Protein AF-A0AA88YCN3-F1 (afdb_monomer_lite)

pLDDT: mean 81.7, std 15.53, range [29.25, 96.62]

Sequence (345 aa):
ISPVYSPFLIPLTPQSEAAKILARIGDEVKDKYENKLETAMTELFYSENATITYNRFKDVAKDVVDENLPGWRQVALLLVYGQRAAWRAVESGHHGIGDLVDNTARLLAESAAGFIIQQGGWVKAIEHRDSVLTSKQQIDKLNRPGATYFNLNPFEVLDIDPETSLADIKKRYRQMSILVHPDKNQDDVDRAQKAFEAVNKAYKTLENEEGMKRCKEIIDEAKSRVDDMIKQKRKQLKKEGKPLDVPEDEPEKKKHAVYVQTCKLFADLERMRIERETREMHERKRKAEEEEVEEEKKKTEKEWQKNFEESRAGRVDSWRTFKTGNKKSKNKGMFRPPKPKLEKR

Foldseek 3Di:
DPDDPDPPDDPDDLVVLLVVVLVVLLVVVCVVLVVLLVVLLCQQCVDLDDDRDLVSLLVSVVSSQDPPDDQSSNLSSLVNSLVSNLVSCVVSVHPDSVVSVVSSVVSCCVPRVVVQVVCVHSSSVCVVPVPDDALVVLLCVCVPVVNVLQLLQLCSLLVHDLPDDLVVLVVSLVVQLVSLPLVVVVVCNPSSVSSNVSSVVSNVLCVDPVSSVVSVVLLVVLLVVLVVVLVVLLVVCVVVVHDSDDPCVPVVNVVVSSVVSSSVSSNVVVVVVVVVVVVVVVVVVVVVVVVVVVVVVVVVVVVVVVVVVVCVVVVVVVVVCVVVDDDDDDDDDDPDPPDPPDDDD

InterPro domains:
  IPR001623 DnaJ domain [PF00226] (154-210)
  IPR001623 DnaJ domain [PR00625] (155-173)
  IPR001623 DnaJ domain [PR00625] (173-188)
  IPR001623 DnaJ domain [PR00625] (191-211)
  IPR001623 DnaJ domain [PS50076] (153-223)
  IPR001623 DnaJ domain [SM00271] (152-211)
  IPR001623 DnaJ domain [cd06257] (153-208)
  IPR002475 Bcl2-like [PS50062] (22-124)
  IPR036834 Bcl-2-like superfamily [G3DSA:1.10.437.10] (6-130)
  IPR036834 Bcl-2-like superfamily [SSF56854] (14-132)
  IPR036869 Chaperone J-domain superfamily [G3DSA:1.10.287.110] (147-243)
  IPR036869 Chaperone J-domain superfamily [SSF46565] (124-211)
  IPR042858 DnaJ homolog subfamily C member 8 [PTHR15606] (123-344)
  IPR046371 Bcl-2, Bcl-2 homology region 1-3 [PF00452] (22-122)

Radius of gyration: 41.33 Å; chains: 1; bounding box: 79×64×140 Å

Secondary structure (DSSP, 8-state):
------TT-----HHHHHHHHHHHHHHHHHHHHHHHHHHHHHHHTSSTT----HHHHHHHHHHH--TTS-HHHHHHHHHHHHHHHHHHHHHHT-S-HHHHHHHHHHHHHHHHHHHHHHTT-HHHHHHHHHS---HHHHHHHHTSTTHHHHTTSHHHHHT--TT--HHHHHHHHHHHHHHH-GGG-GGGHHHHHHHHHHHHHHHHHHHSHHHHHHHHHHHHHHHHHHHHHHHHHHHHHHHTT-----GGGSHHHHHHHHHHHHHHHHHHHHHHHHHHHHHHHHHHHHHHHHHHHHHHHHHHHHHHHHHHHHTHHHHHHHHHHHHT-----------PPPPP-----

Organism: Pinctada imbricata (NCBI:txid66713)

Structure (mmCIF, N/CA/C/O backbone):
data_AF-A0AA88YCN3-F1
#
_entry.id   AF-A0AA88YCN3-F1
#
loop_
_atom_site.group_PDB
_atom_site.id
_atom_site.type_symbol
_atom_site.label_atom_id
_atom_site.label_alt_id
_atom_site.label_comp_id
_atom_site.label_asym_id
_atom_site.label_entity_id
_atom_site.label_seq_id
_atom_site.pdbx_PDB_ins_code
_atom_site.Cartn_x
_atom_site.Cartn_y
_atom_site.Cartn_z
_atom_site.occupancy
_atom_site.B_iso_or_equiv
_atom_site.auth_seq_id
_atom_site.auth_comp_id
_atom_site.auth_asym_id
_atom_site.auth_atom_id
_atom_site.pdbx_PDB_model_num
ATOM 1 N N . ILE A 1 1 ? -17.764 17.913 43.608 1.00 34.41 1 ILE A N 1
ATOM 2 C CA . ILE A 1 1 ? -18.076 18.075 42.170 1.00 34.41 1 ILE A CA 1
ATOM 3 C C . ILE A 1 1 ? -17.481 16.866 41.472 1.00 34.41 1 ILE A C 1
ATOM 5 O O . ILE A 1 1 ? -16.276 16.821 41.265 1.00 34.41 1 ILE A O 1
ATOM 9 N N . SER A 1 2 ? -18.291 15.830 41.275 1.00 29.25 2 SER A N 1
ATOM 10 C CA . SER A 1 2 ? -17.866 14.608 40.591 1.00 29.25 2 SER A CA 1
ATOM 11 C C . SER A 1 2 ? -17.647 14.927 39.110 1.00 29.25 2 SER A C 1
ATOM 13 O O . SER A 1 2 ? -18.476 15.640 38.538 1.00 29.25 2 SER A O 1
ATOM 15 N N . PRO A 1 3 ? -16.553 14.470 38.481 1.00 35.28 3 PRO A N 1
ATOM 16 C CA . PRO A 1 3 ? -16.305 14.764 37.081 1.00 35.28 3 PRO A CA 1
ATOM 17 C C . PRO A 1 3 ? -17.348 14.034 36.233 1.00 35.28 3 PRO A C 1
ATOM 19 O O . PRO A 1 3 ? -17.447 12.808 36.245 1.00 35.28 3 PRO A O 1
ATOM 22 N N . VAL A 1 4 ? -18.156 14.816 35.521 1.00 37.25 4 VAL A N 1
ATOM 23 C CA . VAL A 1 4 ? -19.083 14.328 34.501 1.00 37.25 4 VAL A CA 1
ATOM 24 C C . VAL A 1 4 ? -18.233 13.800 33.350 1.00 37.25 4 VAL A C 1
ATOM 26 O O . VAL A 1 4 ? -17.706 14.572 32.549 1.00 37.25 4 VAL A O 1
ATOM 29 N N . TYR A 1 5 ? -18.052 12.484 33.287 1.00 33.34 5 TYR A N 1
ATOM 30 C CA . TYR A 1 5 ? -17.467 11.842 32.118 1.00 33.34 5 TYR A CA 1
ATOM 31 C C . TYR A 1 5 ? -18.467 11.944 30.965 1.00 33.34 5 TYR A C 1
ATOM 33 O O . TYR A 1 5 ? -19.502 11.282 30.952 1.00 33.34 5 TYR A O 1
ATOM 41 N N . SER A 1 6 ? -18.160 12.818 30.006 1.00 32.72 6 SER A N 1
ATOM 42 C CA . SER A 1 6 ? -18.852 12.869 28.722 1.00 32.72 6 SER A CA 1
ATOM 43 C C . SER A 1 6 ? -18.570 11.569 27.953 1.00 32.72 6 SER A C 1
ATOM 45 O O . SER A 1 6 ? -17.397 11.234 27.761 1.00 32.72 6 SER A O 1
ATOM 47 N N . PRO A 1 7 ? -19.595 10.840 27.475 1.00 39.06 7 PRO A N 1
ATOM 48 C CA . PRO A 1 7 ? -19.425 9.554 26.791 1.00 39.06 7 PRO A CA 1
ATOM 49 C C . PRO A 1 7 ? -18.694 9.649 25.437 1.00 39.06 7 PRO A C 1
ATOM 51 O O . PRO A 1 7 ? -18.404 8.626 24.823 1.00 39.06 7 PRO A O 1
ATOM 54 N N . PHE A 1 8 ? -18.357 10.858 24.974 1.00 37.47 8 PHE A N 1
ATOM 55 C CA . PHE A 1 8 ? -17.762 11.105 23.658 1.00 37.47 8 PHE A CA 1
ATOM 56 C C . PHE A 1 8 ? -16.242 11.339 23.655 1.00 37.47 8 PHE A C 1
ATOM 58 O O . PHE A 1 8 ? -15.665 11.496 22.583 1.00 37.47 8 PHE A O 1
ATOM 65 N N . LEU A 1 9 ? -15.570 11.340 24.813 1.00 35.59 9 LEU A N 1
ATOM 66 C CA . LEU A 1 9 ? -14.129 11.633 24.914 1.00 35.59 9 LEU A CA 1
ATOM 67 C C . LEU A 1 9 ? -13.376 10.603 25.769 1.00 35.59 9 LEU A C 1
ATOM 69 O O . LEU A 1 9 ? -12.608 10.952 26.663 1.00 35.59 9 LEU A O 1
ATOM 73 N N . ILE A 1 10 ? -13.591 9.314 25.499 1.00 42.22 10 ILE A N 1
ATOM 74 C CA . ILE A 1 10 ? -12.722 8.266 26.046 1.00 42.22 10 ILE A CA 1
ATOM 75 C C . ILE A 1 10 ? -11.462 8.216 25.166 1.00 42.22 10 ILE A C 1
ATOM 77 O O . ILE A 1 10 ? -11.604 8.091 23.945 1.00 42.22 10 ILE A O 1
ATOM 81 N N . PRO A 1 11 ? -10.241 8.309 25.727 1.00 40.25 11 PRO A N 1
ATOM 82 C CA . PRO A 1 11 ? -9.021 8.096 24.954 1.00 40.25 11 PRO A 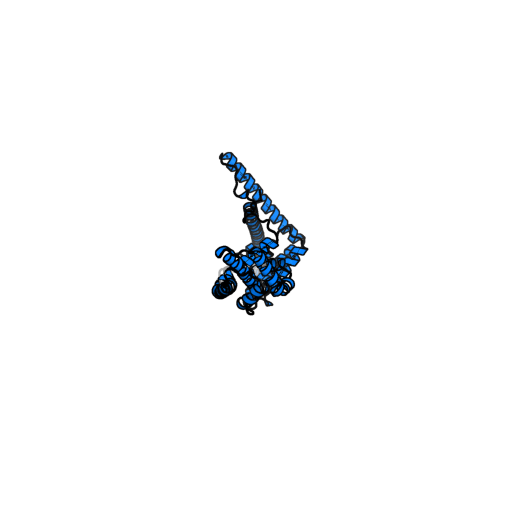CA 1
ATOM 83 C C . PRO A 1 11 ? -9.084 6.741 24.228 1.00 40.25 11 PRO A C 1
ATOM 85 O O . PRO A 1 11 ? -9.583 5.754 24.776 1.00 40.25 11 PRO A O 1
ATOM 88 N N . LEU A 1 12 ? -8.619 6.701 22.976 1.00 47.28 12 LEU A N 1
ATOM 89 C CA . LEU A 1 12 ? -8.513 5.472 22.185 1.00 47.28 12 LEU A CA 1
ATOM 90 C C . LEU A 1 12 ? -7.500 4.546 22.862 1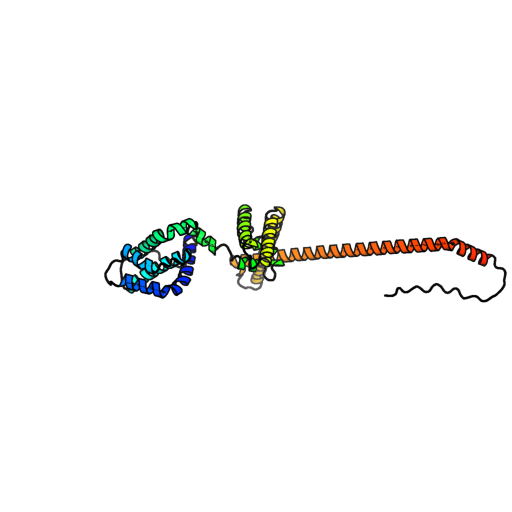.00 47.28 12 LEU A C 1
ATOM 92 O O . LEU A 1 12 ? -6.290 4.696 22.715 1.00 47.28 12 LEU A O 1
ATOM 96 N N . THR A 1 13 ? -8.016 3.627 23.665 1.00 66.06 13 THR A N 1
ATOM 97 C CA . THR A 1 13 ? -7.270 2.530 24.255 1.00 66.06 13 THR A CA 1
ATOM 98 C C . THR A 1 13 ? -7.713 1.257 23.541 1.00 66.06 13 THR A C 1
ATOM 100 O O . THR A 1 13 ? -8.861 1.179 23.094 1.00 66.06 13 THR A O 1
ATOM 103 N N . PRO A 1 14 ? -6.865 0.221 23.458 1.00 61.72 14 PRO A N 1
ATOM 104 C CA . PRO A 1 14 ? -7.272 -1.065 22.886 1.00 61.72 14 PRO A CA 1
ATOM 105 C C . PRO A 1 14 ? -8.576 -1.602 23.507 1.00 61.72 14 PRO A C 1
ATOM 107 O O . PRO A 1 14 ? -9.398 -2.232 22.852 1.00 61.72 14 PRO A O 1
ATOM 110 N N . GLN A 1 15 ? -8.820 -1.300 24.781 1.00 65.81 15 GLN A N 1
ATOM 111 C CA . GLN A 1 15 ? -10.041 -1.673 25.485 1.00 65.81 15 GLN A CA 1
ATOM 112 C C . GLN A 1 15 ? -11.279 -0.915 24.974 1.00 65.81 15 GLN A C 1
ATOM 114 O O . GLN A 1 15 ? -12.341 -1.523 24.837 1.00 65.81 15 GLN A O 1
ATOM 119 N N . SER A 1 16 ? -11.168 0.387 24.677 1.00 70.44 16 SER A N 1
ATOM 120 C CA . SER A 1 16 ? -12.299 1.178 24.170 1.00 70.44 16 SER A CA 1
ATOM 121 C C . SER A 1 16 ? -12.650 0.839 22.716 1.00 70.44 16 SER A C 1
ATOM 123 O O . SER A 1 16 ? -13.816 0.929 22.334 1.00 70.44 16 SER A O 1
ATOM 125 N N . GLU A 1 17 ? -11.689 0.365 21.922 1.00 64.69 17 GLU A N 1
ATOM 126 C CA . GLU A 1 17 ? -11.935 -0.163 20.573 1.00 64.69 17 GLU A CA 1
ATOM 127 C C . GLU A 1 17 ? -12.597 -1.543 20.590 1.00 64.69 17 GLU A C 1
ATOM 129 O O . GLU A 1 17 ? -13.633 -1.728 19.947 1.00 64.69 17 GLU A O 1
ATOM 134 N N . ALA A 1 18 ? -12.088 -2.482 21.396 1.00 72.56 18 ALA A N 1
ATOM 135 C CA . ALA A 1 18 ? -12.730 -3.785 21.579 1.00 72.56 18 ALA A CA 1
ATOM 136 C C . ALA A 1 18 ? -14.200 -3.637 22.013 1.00 72.56 18 ALA A C 1
ATOM 138 O O . ALA A 1 18 ? -15.077 -4.326 21.488 1.00 72.56 18 ALA A O 1
ATOM 139 N N . ALA A 1 19 ? -14.488 -2.687 22.911 1.00 80.00 19 ALA A N 1
ATOM 140 C CA . ALA A 1 19 ? -15.848 -2.379 23.343 1.00 80.00 19 ALA A CA 1
ATOM 141 C C . ALA A 1 19 ? -16.748 -1.896 22.189 1.00 80.00 19 ALA A C 1
ATOM 143 O O . ALA A 1 19 ? -17.873 -2.375 22.054 1.00 80.00 19 ALA A O 1
ATOM 144 N N . LYS A 1 20 ? -16.260 -1.002 21.316 1.00 78.81 20 LYS A N 1
ATOM 145 C CA . LYS A 1 20 ? -17.012 -0.531 20.134 1.00 78.81 20 LYS A CA 1
ATOM 146 C C . LYS A 1 20 ? -17.323 -1.665 19.153 1.00 78.81 20 LYS A C 1
ATOM 148 O O . LYS A 1 20 ? -18.423 -1.723 18.606 1.00 78.81 20 LYS A O 1
ATOM 153 N N . ILE A 1 21 ? -16.373 -2.575 18.935 1.00 74.06 21 ILE A N 1
ATOM 154 C CA . ILE A 1 21 ? -16.553 -3.724 18.035 1.00 74.06 21 ILE A CA 1
ATOM 155 C C . ILE A 1 21 ? -17.620 -4.669 18.585 1.00 74.06 21 ILE A C 1
ATOM 157 O O . ILE A 1 21 ? -18.524 -5.075 17.852 1.00 74.06 21 ILE A O 1
ATOM 161 N N . LEU A 1 22 ? -17.526 -5.005 19.872 1.00 83.44 22 LEU A N 1
ATOM 162 C CA . LEU A 1 22 ? -18.497 -5.868 20.538 1.00 83.44 22 LEU A CA 1
ATOM 163 C C . LEU A 1 22 ? -19.887 -5.240 20.561 1.00 83.44 22 LEU A C 1
ATOM 165 O O . LEU A 1 22 ? -20.850 -5.969 20.360 1.00 83.44 22 LEU A O 1
ATOM 169 N N . ALA A 1 23 ? -19.994 -3.918 20.723 1.00 84.00 23 ALA A N 1
ATOM 170 C CA . ALA A 1 23 ? -21.268 -3.210 20.626 1.00 84.00 23 ALA A CA 1
ATOM 171 C C . ALA A 1 23 ? -21.909 -3.394 19.242 1.00 84.00 23 ALA A C 1
ATOM 173 O O . ALA A 1 23 ? -23.054 -3.815 19.154 1.00 84.00 23 ALA A O 1
ATOM 174 N N . ARG A 1 24 ? -21.144 -3.210 18.157 1.00 81.44 24 ARG A N 1
ATOM 175 C CA . ARG A 1 24 ? -21.653 -3.398 16.788 1.00 81.44 24 ARG A CA 1
ATOM 176 C C . ARG A 1 24 ? -22.051 -4.843 16.488 1.00 81.44 24 ARG A C 1
ATOM 178 O O . ARG A 1 24 ? -23.070 -5.080 15.849 1.00 81.44 24 ARG A O 1
ATOM 185 N N . ILE A 1 25 ? -21.239 -5.818 16.911 1.00 84.31 25 ILE A N 1
ATOM 186 C CA . ILE A 1 25 ? -21.610 -7.238 16.786 1.00 84.31 25 ILE A CA 1
ATOM 187 C C . ILE A 1 25 ? -22.872 -7.497 17.610 1.00 84.31 25 ILE A C 1
ATOM 189 O O . ILE A 1 25 ? -23.762 -8.193 17.136 1.00 84.31 25 ILE A O 1
ATOM 193 N N . GLY A 1 26 ? -22.950 -6.907 18.803 1.00 85.50 26 GLY A N 1
ATOM 194 C CA . GLY A 1 26 ? -24.107 -6.918 19.686 1.00 85.50 26 GLY A CA 1
ATOM 195 C C . GLY A 1 26 ? -25.369 -6.431 18.988 1.00 85.50 26 GLY A C 1
ATOM 196 O O . GLY A 1 26 ? -26.366 -7.138 19.033 1.00 85.50 26 GLY A O 1
ATOM 197 N N . ASP A 1 27 ? -25.308 -5.309 18.271 1.00 85.81 27 ASP A N 1
ATOM 198 C CA . ASP A 1 27 ? -26.432 -4.798 17.478 1.00 85.81 27 ASP A CA 1
ATOM 199 C C . ASP A 1 27 ? -26.876 -5.816 16.410 1.00 85.81 27 ASP A C 1
ATOM 201 O O . ASP A 1 27 ? -28.064 -6.101 16.288 1.00 85.81 27 ASP A O 1
ATOM 205 N N . GLU A 1 28 ? -25.932 -6.450 15.696 1.00 83.00 28 GLU A N 1
ATOM 206 C CA . GLU A 1 28 ? -26.248 -7.478 14.688 1.00 83.00 28 GLU A CA 1
ATOM 207 C C . GLU A 1 28 ? -26.928 -8.726 15.286 1.00 83.00 28 GLU A C 1
ATOM 209 O O . GLU A 1 28 ? -27.802 -9.317 14.648 1.00 83.00 28 GLU A O 1
ATOM 214 N N . VAL A 1 29 ? -26.496 -9.196 16.467 1.00 85.81 29 VAL A N 1
ATOM 215 C CA . VAL A 1 29 ? -27.123 -10.369 17.107 1.00 85.81 29 VAL A CA 1
ATOM 216 C C . VAL A 1 29 ? -28.386 -10.016 17.878 1.00 85.81 29 VAL A C 1
ATOM 218 O O . VAL A 1 29 ? -29.287 -10.847 17.935 1.00 85.81 29 VAL A O 1
ATOM 221 N N . LYS A 1 30 ? -28.504 -8.810 18.430 1.00 87.56 30 LYS A N 1
ATOM 222 C CA . LYS A 1 30 ? -29.675 -8.394 19.205 1.00 87.56 30 LYS A CA 1
ATOM 223 C C . LYS A 1 30 ? -30.966 -8.614 18.419 1.00 87.56 30 LYS A C 1
ATOM 225 O O . LYS A 1 30 ? -31.843 -9.318 18.907 1.00 87.56 30 LYS A O 1
ATOM 230 N N . ASP A 1 31 ? -31.026 -8.140 17.176 1.00 84.44 31 ASP A N 1
ATOM 231 C CA . ASP A 1 31 ? -32.225 -8.258 16.335 1.00 84.44 31 ASP A CA 1
ATOM 232 C C . ASP A 1 31 ? -32.619 -9.719 16.067 1.00 84.44 31 ASP A C 1
ATOM 234 O O . ASP A 1 31 ? -33.796 -10.076 16.070 1.00 84.44 31 ASP A O 1
ATOM 238 N N . LYS A 1 32 ? -31.630 -10.599 15.869 1.00 86.56 32 LYS A N 1
ATOM 239 C CA . LYS A 1 32 ? -31.871 -12.022 15.588 1.00 86.56 32 LYS A CA 1
ATOM 240 C C . LYS A 1 32 ? -32.320 -12.800 16.831 1.00 86.56 32 LYS A C 1
ATOM 242 O O . LYS A 1 32 ? -33.069 -13.768 16.704 1.00 86.56 32 LYS A O 1
ATOM 247 N N . TYR A 1 33 ? -31.847 -12.409 18.013 1.00 90.25 33 TYR A N 1
ATOM 248 C CA . TYR A 1 33 ? -32.081 -13.117 19.276 1.00 90.25 33 TYR A CA 1
ATOM 249 C C . TYR A 1 33 ? -33.097 -12.408 20.188 1.00 90.25 33 TYR A C 1
ATOM 251 O O . TYR A 1 33 ? -33.304 -12.844 21.319 1.00 90.25 33 TYR A O 1
ATOM 259 N N . GLU A 1 34 ? -33.779 -11.371 19.694 1.00 91.00 34 GLU A N 1
ATOM 260 C CA . GLU A 1 34 ? -34.681 -10.506 20.465 1.00 91.00 34 GLU A CA 1
ATOM 261 C C . GLU A 1 34 ? -35.753 -11.289 21.237 1.00 91.00 34 GLU A C 1
ATOM 263 O O . GLU A 1 34 ? -35.922 -11.085 22.436 1.00 91.00 34 GLU A O 1
ATOM 268 N N . ASN A 1 35 ? -36.410 -12.263 20.598 1.00 91.69 35 ASN A N 1
ATOM 269 C CA . ASN A 1 35 ? -37.439 -13.079 21.255 1.00 91.69 35 ASN A CA 1
ATOM 270 C C . ASN A 1 35 ? -36.882 -13.893 22.436 1.00 91.69 35 ASN A C 1
ATOM 272 O O . ASN A 1 35 ? -37.534 -14.012 23.475 1.00 91.69 35 ASN A O 1
ATOM 276 N N . LYS A 1 36 ? -35.670 -14.448 22.292 1.00 91.69 36 LYS A N 1
ATOM 277 C CA . LYS A 1 36 ? -35.008 -15.192 23.374 1.00 91.69 36 LYS A CA 1
ATOM 278 C C . LYS A 1 36 ? -34.595 -14.251 24.502 1.00 91.69 36 LYS A C 1
ATOM 280 O O . LYS A 1 36 ? -34.801 -14.573 25.666 1.00 91.69 36 LYS A O 1
ATOM 285 N N . LEU A 1 37 ? -34.059 -13.080 24.152 1.00 93.00 37 LEU A N 1
ATOM 286 C CA . LEU A 1 37 ? -33.668 -12.053 25.114 1.00 93.00 37 LEU A CA 1
ATOM 287 C C . LEU A 1 37 ? -34.874 -11.561 25.926 1.00 93.00 37 LEU A C 1
ATOM 289 O O . LEU A 1 37 ? -34.783 -11.499 27.146 1.00 93.00 37 LEU A O 1
ATOM 293 N N . GLU A 1 38 ? -36.011 -11.271 25.291 1.00 92.44 38 GLU A N 1
ATOM 294 C CA . GLU A 1 38 ? -37.230 -10.833 25.991 1.00 92.44 38 GLU A CA 1
ATOM 295 C C . GLU A 1 38 ? -37.842 -11.930 26.871 1.00 92.44 38 GLU A C 1
ATOM 297 O O . GLU A 1 38 ? -38.271 -11.655 27.996 1.00 92.44 38 GLU A O 1
ATOM 302 N N . THR A 1 39 ? -37.824 -13.184 26.411 1.00 92.88 39 THR A N 1
ATOM 303 C CA . THR A 1 39 ? -38.268 -14.329 27.226 1.00 92.88 39 THR A CA 1
ATOM 304 C C . THR A 1 39 ? -37.414 -14.441 28.489 1.00 92.88 39 THR A C 1
ATOM 306 O O . THR A 1 39 ? -37.944 -14.489 29.598 1.00 92.88 39 THR A O 1
ATOM 309 N N . ALA A 1 40 ? -36.092 -14.360 28.327 1.00 93.19 40 ALA A N 1
ATOM 310 C CA . ALA A 1 40 ? -35.142 -14.386 29.429 1.00 93.19 40 ALA A CA 1
ATOM 311 C C . ALA A 1 40 ? -35.335 -13.208 30.401 1.00 93.19 40 ALA A C 1
ATOM 313 O O . ALA A 1 40 ? -35.284 -13.394 31.614 1.00 93.19 40 ALA A O 1
ATOM 314 N N . MET A 1 41 ? -35.612 -11.994 29.904 1.00 92.88 41 MET A N 1
ATOM 315 C CA . MET A 1 41 ? -35.921 -10.853 30.777 1.00 92.88 41 MET A CA 1
ATOM 316 C C . MET A 1 41 ? -37.203 -11.083 31.577 1.00 92.88 41 MET A C 1
ATOM 318 O O . MET A 1 41 ? -37.253 -10.775 32.765 1.00 92.88 41 MET A O 1
ATOM 322 N N . THR A 1 42 ? -38.235 -11.638 30.945 1.00 90.75 42 THR A N 1
ATOM 323 C CA . THR A 1 42 ? -39.515 -11.917 31.609 1.00 90.75 42 THR A CA 1
ATOM 324 C C . THR A 1 42 ? -39.338 -12.915 32.755 1.00 90.75 42 THR A C 1
ATOM 326 O O . THR A 1 42 ? -39.877 -12.715 33.840 1.00 90.75 42 THR A O 1
ATOM 329 N N . GLU A 1 43 ? -38.528 -13.953 32.554 1.00 90.19 43 GLU A N 1
ATOM 330 C CA . GLU A 1 43 ? -38.222 -14.948 33.586 1.00 90.19 43 GLU A CA 1
ATOM 331 C C . GLU A 1 43 ? -37.336 -14.390 34.712 1.00 90.19 43 GLU A C 1
ATOM 333 O O . GLU A 1 43 ? -37.581 -14.616 35.906 1.00 90.19 43 GLU A O 1
ATOM 338 N N . LEU A 1 44 ? -36.310 -13.617 34.346 1.00 89.19 44 LEU A N 1
ATOM 339 C CA . LEU A 1 44 ? -35.368 -13.038 35.299 1.00 89.19 44 LEU A CA 1
ATOM 340 C C . LEU A 1 44 ? -36.053 -12.038 36.244 1.00 89.19 44 LEU A C 1
ATOM 342 O O . LEU A 1 44 ? -35.731 -12.005 37.432 1.00 89.19 44 LEU A O 1
ATOM 346 N N . PHE A 1 45 ? -37.032 -11.286 35.735 1.00 87.12 45 PHE A N 1
ATOM 347 C CA . PHE A 1 45 ? -37.754 -10.238 36.460 1.00 87.12 45 PHE A CA 1
ATOM 348 C C . PHE A 1 45 ? -39.183 -10.627 36.878 1.00 87.12 45 PHE A C 1
ATOM 350 O O . PHE A 1 45 ? -39.926 -9.779 37.358 1.00 87.12 45 PHE A O 1
ATOM 357 N N . TYR A 1 46 ? -39.565 -11.908 36.786 1.00 82.25 46 TYR A N 1
ATOM 358 C CA . TYR A 1 46 ? -40.905 -12.390 37.172 1.00 82.25 46 TYR A CA 1
ATOM 359 C C . TYR A 1 46 ? -41.312 -12.044 38.624 1.00 82.25 46 TYR A C 1
ATOM 361 O O . TYR A 1 46 ? -42.491 -12.015 38.963 1.00 82.25 46 TYR A O 1
ATOM 369 N N . SER A 1 47 ? -40.340 -11.788 39.505 1.00 74.94 47 SER A N 1
ATOM 370 C CA . SER A 1 47 ? -40.553 -11.484 40.923 1.00 74.94 47 SER A CA 1
ATOM 371 C C . SER A 1 47 ? -40.122 -10.048 41.247 1.00 74.94 47 SER A C 1
ATOM 373 O O . SER A 1 47 ? -38.922 -9.793 41.362 1.00 74.94 47 SER A O 1
ATOM 375 N N . GLU A 1 48 ? -41.081 -9.150 41.481 1.00 61.72 48 GLU A N 1
ATOM 376 C CA . GLU A 1 48 ? -40.874 -7.693 41.633 1.00 61.72 48 GLU A CA 1
ATOM 377 C C . GLU A 1 48 ? -39.960 -7.262 42.802 1.00 61.72 48 GLU A C 1
ATOM 379 O O . GLU A 1 48 ? -39.505 -6.127 42.829 1.00 61.72 48 GLU A O 1
ATOM 384 N N . ASN A 1 49 ? -39.621 -8.149 43.750 1.00 61.22 49 ASN A N 1
ATOM 385 C CA . ASN A 1 49 ? -38.843 -7.797 44.953 1.00 61.22 49 ASN A CA 1
ATOM 386 C C . ASN A 1 49 ? -37.633 -8.707 45.247 1.00 61.22 49 ASN A C 1
ATOM 388 O O . ASN A 1 49 ? -37.034 -8.601 46.318 1.00 61.22 49 ASN A O 1
ATOM 392 N N . ALA A 1 50 ? -37.263 -9.621 44.345 1.00 68.62 50 ALA A N 1
ATOM 393 C CA . ALA A 1 50 ? -36.141 -10.531 44.591 1.00 68.62 50 ALA A CA 1
ATOM 394 C C . ALA A 1 50 ? -34.820 -9.958 44.062 1.00 68.62 50 ALA A C 1
ATOM 396 O O . ALA A 1 50 ? -34.745 -9.491 42.927 1.00 68.62 50 ALA A O 1
ATOM 397 N N . THR A 1 51 ? -33.753 -10.059 44.856 1.00 75.31 51 THR A N 1
ATOM 398 C CA . THR A 1 51 ? -32.395 -9.789 44.377 1.00 75.31 51 THR A CA 1
ATOM 399 C C . THR A 1 51 ? -31.994 -10.830 43.331 1.00 75.31 51 THR A C 1
ATOM 401 O O . THR A 1 51 ? -32.202 -12.037 43.501 1.00 75.31 51 THR A O 1
ATOM 404 N N . ILE A 1 52 ? -31.423 -10.372 42.217 1.00 85.00 52 ILE A N 1
ATOM 405 C CA . ILE A 1 52 ? -30.982 -11.256 41.136 1.00 85.00 52 ILE A CA 1
ATOM 406 C C . ILE A 1 52 ? -29.631 -11.856 41.525 1.00 85.00 52 ILE A C 1
ATOM 408 O O . ILE A 1 52 ? -28.585 -11.218 41.423 1.00 85.00 52 ILE A O 1
ATOM 412 N N . THR A 1 53 ? -29.652 -13.103 41.992 1.00 89.56 53 THR A N 1
ATOM 413 C CA . THR A 1 53 ? -28.429 -13.846 42.314 1.00 89.56 53 THR A CA 1
ATOM 414 C C . THR A 1 53 ? -27.710 -14.311 41.046 1.00 89.56 53 THR A C 1
ATOM 416 O O . THR A 1 53 ? -28.341 -14.553 40.014 1.00 89.56 53 THR A O 1
ATOM 419 N N . TYR A 1 54 ? -26.389 -14.512 41.135 1.00 91.12 54 TYR A N 1
ATOM 420 C CA . TYR A 1 54 ? -25.588 -15.014 40.012 1.00 91.12 54 TYR A CA 1
ATOM 421 C C . TYR A 1 54 ? -26.110 -16.344 39.453 1.00 91.12 54 TYR A C 1
ATOM 423 O O . TYR A 1 54 ? -26.178 -16.512 38.241 1.00 91.12 54 TYR A O 1
ATOM 431 N N . ASN A 1 55 ? -26.517 -17.279 40.321 1.00 91.06 55 ASN A N 1
ATOM 432 C CA . ASN A 1 55 ? -27.013 -18.588 39.888 1.00 91.06 55 ASN A CA 1
ATOM 433 C C . ASN A 1 55 ? -28.280 -18.447 39.038 1.00 91.06 55 ASN A C 1
ATOM 435 O O . ASN A 1 55 ? -28.333 -18.999 37.946 1.00 91.06 55 ASN A O 1
ATOM 439 N N . ARG A 1 56 ? -29.244 -17.625 39.481 1.00 90.12 56 ARG A N 1
ATOM 440 C CA . ARG A 1 56 ? -30.459 -17.347 38.703 1.00 90.12 56 ARG A CA 1
ATOM 441 C C . ARG A 1 56 ? -30.128 -16.652 37.382 1.00 90.12 56 ARG A C 1
ATOM 443 O O . ARG A 1 56 ? -30.625 -17.057 36.339 1.00 90.12 56 ARG A O 1
ATOM 450 N N . PHE A 1 57 ? -29.256 -15.644 37.415 1.00 92.12 57 PHE A N 1
ATOM 451 C CA . PHE A 1 57 ? -28.811 -14.931 36.216 1.00 92.12 57 PHE A CA 1
ATOM 452 C C . PHE A 1 57 ? -28.151 -15.864 35.190 1.00 92.12 57 PHE A C 1
ATOM 454 O O . PHE A 1 57 ? -28.421 -15.754 33.995 1.00 92.12 57 PHE A O 1
ATOM 461 N N . LYS A 1 58 ? -27.304 -16.788 35.660 1.00 93.06 58 LYS A N 1
ATOM 462 C CA . LYS A 1 58 ? -26.605 -17.787 34.846 1.00 93.06 58 LYS A CA 1
ATOM 463 C C . LYS A 1 58 ? -27.546 -18.855 34.300 1.00 93.06 58 LYS A C 1
ATOM 465 O O . LYS A 1 58 ? -27.364 -19.264 33.159 1.00 93.06 58 LYS A O 1
ATOM 470 N N . ASP A 1 59 ? -28.500 -19.327 35.096 1.00 91.50 59 ASP A N 1
ATOM 471 C CA . ASP A 1 59 ? -29.438 -20.362 34.664 1.00 91.50 59 ASP A CA 1
ATOM 472 C C . ASP A 1 59 ? -30.320 -19.854 33.521 1.00 91.50 59 ASP A C 1
ATOM 474 O O . ASP A 1 59 ? -30.345 -20.493 32.474 1.00 91.50 59 ASP A O 1
ATOM 478 N N . VAL A 1 60 ? -30.885 -18.650 33.652 1.00 93.12 60 VAL A N 1
ATOM 479 C CA . VAL A 1 60 ? -31.660 -17.992 32.583 1.00 93.12 60 VAL A CA 1
ATOM 480 C C . VAL A 1 60 ? -30.797 -17.698 31.346 1.00 93.12 60 VAL A C 1
ATOM 482 O O . VAL A 1 60 ? -31.253 -17.791 30.207 1.00 93.12 60 VAL A O 1
ATOM 485 N N . ALA A 1 61 ? -29.509 -17.386 31.532 1.00 92.50 61 ALA A N 1
ATOM 486 C CA . ALA A 1 61 ? -28.609 -17.142 30.408 1.00 92.50 61 ALA A CA 1
ATOM 487 C C . ALA A 1 61 ? -28.412 -18.375 29.507 1.00 92.50 61 ALA A C 1
ATOM 489 O O . ALA A 1 61 ? -28.102 -18.203 28.327 1.00 92.50 61 ALA A O 1
ATOM 490 N N . LYS A 1 62 ? -28.594 -19.604 30.017 1.00 90.62 62 LYS A N 1
ATOM 491 C CA . LYS A 1 62 ? -28.442 -20.836 29.217 1.00 90.62 62 LYS A CA 1
ATOM 492 C C . LYS A 1 62 ? -29.442 -20.907 28.067 1.00 90.62 62 LYS A C 1
ATOM 494 O O . LYS A 1 62 ? -29.083 -21.404 27.007 1.00 90.62 62 LYS A O 1
ATOM 499 N N . ASP A 1 63 ? -30.635 -20.347 28.242 1.00 87.44 63 ASP A N 1
ATOM 500 C CA . ASP A 1 63 ? -31.676 -20.346 27.209 1.00 87.44 63 A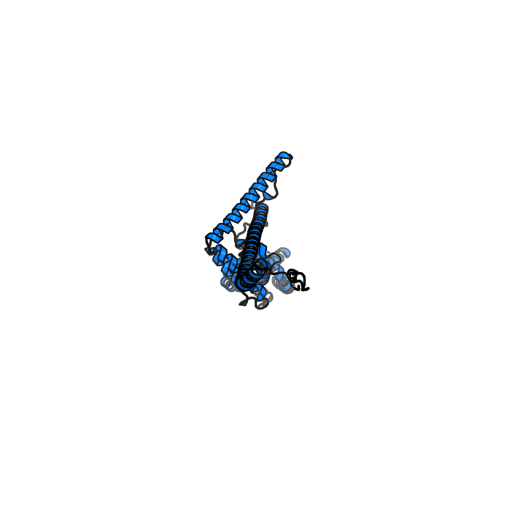SP A CA 1
ATOM 501 C C . ASP A 1 63 ? -31.421 -19.295 26.115 1.00 87.44 63 ASP A C 1
ATOM 503 O O . ASP A 1 63 ? -31.914 -19.398 24.984 1.00 87.44 63 ASP A O 1
ATOM 507 N N . VAL A 1 64 ? -30.595 -18.293 26.430 1.00 88.00 64 VAL A N 1
ATOM 508 C CA . VAL A 1 64 ? -30.115 -17.283 25.479 1.00 88.00 64 VAL A CA 1
ATOM 509 C C . VAL A 1 64 ? -28.893 -17.787 24.709 1.00 88.00 64 VAL A C 1
ATOM 511 O O . VAL A 1 64 ? -28.727 -17.441 23.538 1.00 88.00 64 VAL A O 1
ATOM 514 N N . VAL A 1 65 ? -28.047 -18.607 25.338 1.00 85.19 65 VAL A N 1
ATOM 515 C CA . VAL A 1 65 ? -26.848 -19.183 24.717 1.00 85.19 65 VAL A CA 1
ATOM 516 C C . VAL A 1 65 ? -27.222 -20.042 23.507 1.00 85.19 65 VAL A C 1
ATOM 518 O O . VAL A 1 65 ? -28.156 -20.837 23.544 1.00 85.19 65 VAL A O 1
ATOM 521 N N . ASP A 1 66 ? -26.482 -19.880 22.410 1.00 81.75 66 ASP A N 1
ATOM 522 C CA . ASP A 1 66 ? -26.667 -20.667 21.195 1.00 81.75 66 ASP A CA 1
ATOM 523 C C . ASP A 1 66 ? -25.348 -21.355 20.841 1.00 81.75 66 ASP A C 1
ATOM 525 O O . ASP A 1 66 ? -24.382 -20.715 20.428 1.00 81.75 66 ASP A O 1
ATOM 529 N N . GLU A 1 67 ? -25.307 -22.677 21.006 1.00 76.25 67 GLU A N 1
ATOM 530 C CA . GLU A 1 67 ? -24.116 -23.491 20.728 1.00 76.25 67 GLU A CA 1
ATOM 531 C C . GLU A 1 67 ? -23.685 -23.434 19.253 1.00 76.25 67 GLU A C 1
ATOM 533 O O . GLU A 1 67 ? -22.520 -23.675 18.938 1.00 76.25 67 GLU A O 1
ATOM 538 N N . ASN A 1 68 ? -24.594 -23.063 18.343 1.00 75.50 68 ASN A N 1
ATOM 539 C CA . ASN A 1 68 ? -24.302 -22.914 16.917 1.00 75.50 68 ASN A CA 1
ATOM 540 C C . ASN A 1 68 ? -23.832 -21.498 16.547 1.00 75.50 68 ASN A C 1
ATOM 542 O O . ASN A 1 68 ? -23.530 -21.228 15.379 1.00 75.50 68 ASN A O 1
ATOM 546 N N . LEU A 1 69 ? -23.785 -20.570 17.507 1.00 76.81 69 LEU A N 1
ATOM 547 C CA . LEU A 1 69 ? -23.383 -19.194 17.263 1.00 76.81 69 LEU A CA 1
ATOM 548 C C . LEU A 1 69 ? -21.849 -19.056 17.359 1.00 76.81 69 LEU A C 1
ATOM 550 O O . LEU A 1 69 ? -21.235 -19.459 18.346 1.00 76.81 69 LEU A O 1
ATOM 554 N N . PRO A 1 70 ? -21.183 -18.469 16.346 1.00 72.69 70 PRO A N 1
ATOM 555 C CA . PRO A 1 70 ? -19.724 -18.423 16.298 1.00 72.69 70 PRO A CA 1
ATOM 556 C C . PRO A 1 70 ? -19.135 -17.530 17.402 1.00 72.69 70 PRO A C 1
ATOM 558 O O . PRO A 1 70 ? -19.665 -16.460 17.701 1.00 72.69 70 PRO A O 1
ATOM 561 N N . GLY A 1 71 ? -17.986 -17.936 17.950 1.00 82.44 71 GLY A N 1
ATOM 562 C CA . GLY A 1 71 ? -17.412 -17.466 19.223 1.00 82.44 71 GLY A CA 1
ATOM 563 C C . GLY A 1 71 ? -17.578 -15.981 19.588 1.00 82.44 71 GLY A C 1
ATOM 564 O O . GLY A 1 71 ? -18.154 -15.683 20.629 1.00 82.44 71 GLY A O 1
ATOM 565 N N . TRP A 1 72 ? -17.155 -15.019 18.754 1.00 85.50 72 TRP A N 1
ATOM 566 C CA . TRP A 1 72 ? -17.299 -13.585 19.089 1.00 85.50 72 TRP A CA 1
ATOM 567 C C . TRP A 1 72 ? -18.750 -13.083 19.084 1.00 85.50 72 TRP A C 1
ATOM 569 O O . TRP A 1 72 ? -19.082 -12.168 19.835 1.00 85.50 72 TRP A O 1
ATOM 579 N N . ARG A 1 73 ? -19.628 -13.689 18.275 1.00 87.44 73 ARG A N 1
ATOM 580 C CA . ARG A 1 73 ? -21.068 -13.393 18.294 1.00 87.44 73 ARG A CA 1
ATOM 581 C C . ARG A 1 73 ? -21.714 -13.917 19.574 1.00 87.44 73 ARG A C 1
ATOM 583 O O . ARG A 1 73 ? -22.562 -13.232 20.130 1.00 87.44 73 ARG A O 1
ATOM 590 N N . GLN A 1 74 ? -21.261 -15.067 20.072 1.00 89.00 74 GLN A N 1
ATOM 591 C CA . GLN A 1 74 ? -21.694 -15.615 21.357 1.00 89.00 74 GLN A CA 1
ATOM 592 C C . GLN A 1 74 ? -21.248 -14.732 22.533 1.00 89.00 74 GLN A C 1
ATOM 594 O O . GLN A 1 74 ? -22.049 -14.429 23.413 1.00 89.00 74 GLN A O 1
ATOM 599 N N . VAL A 1 75 ? -20.008 -14.230 22.508 1.00 91.12 75 VAL A N 1
ATOM 600 C CA . VAL A 1 75 ? -19.513 -13.242 23.488 1.00 91.12 75 VAL A CA 1
ATOM 601 C C . VAL A 1 75 ? -20.358 -11.965 23.471 1.00 91.12 75 VAL A C 1
ATOM 603 O O . VAL A 1 75 ? -20.767 -11.481 24.524 1.00 91.12 75 VAL A O 1
ATOM 606 N N . ALA A 1 76 ? -20.652 -11.432 22.282 1.00 91.12 76 ALA A N 1
ATOM 607 C CA . ALA A 1 76 ? -21.483 -10.241 22.137 1.00 91.12 76 ALA A CA 1
ATOM 608 C C . ALA A 1 76 ? -22.929 -10.477 22.605 1.00 91.12 76 ALA A C 1
ATOM 610 O O . ALA A 1 76 ? -23.490 -9.621 23.279 1.00 91.12 76 ALA A O 1
ATOM 611 N N . LEU A 1 77 ? -23.515 -11.644 22.322 1.00 92.06 77 LEU A N 1
ATOM 612 C CA . LEU A 1 77 ? -24.864 -11.993 22.773 1.00 92.06 77 LEU A CA 1
ATOM 613 C C . LEU A 1 77 ? -24.968 -12.027 24.306 1.00 92.06 77 LEU A C 1
ATOM 615 O O . LEU A 1 77 ? -25.931 -11.510 24.866 1.00 92.06 77 LEU A O 1
ATOM 619 N N . LEU A 1 78 ? -23.954 -12.564 24.992 1.00 93.00 78 LEU A N 1
ATOM 620 C CA . LEU A 1 78 ? -23.886 -12.555 26.458 1.00 93.00 78 LEU A CA 1
ATOM 621 C C . LEU A 1 78 ? -23.754 -11.135 27.034 1.00 93.00 78 LEU A C 1
ATOM 623 O O . LEU A 1 78 ? -24.368 -10.824 28.055 1.00 93.00 78 LEU A O 1
ATOM 627 N N . LEU A 1 79 ? -22.996 -10.259 26.367 1.00 93.44 79 LEU A N 1
ATOM 628 C CA . LEU A 1 79 ? -22.911 -8.839 26.729 1.00 93.44 79 LEU A CA 1
ATOM 629 C C . LEU A 1 79 ? -24.252 -8.121 26.527 1.00 93.44 79 LEU A C 1
ATOM 631 O O . LEU A 1 79 ? -24.672 -7.365 27.401 1.00 93.44 79 LEU A O 1
ATOM 635 N N . VAL A 1 80 ? -24.948 -8.392 25.419 1.00 93.94 80 VAL A N 1
ATOM 636 C CA . VAL A 1 80 ? -26.286 -7.847 25.134 1.00 93.94 80 VAL A CA 1
ATOM 637 C C . VAL A 1 80 ? -27.308 -8.331 26.164 1.00 93.94 80 VAL A C 1
ATOM 639 O O . VAL A 1 80 ? -28.121 -7.533 26.627 1.00 93.94 80 VAL A O 1
ATOM 642 N N . TYR A 1 81 ? -27.248 -9.601 26.576 1.00 94.94 81 TYR A N 1
ATOM 643 C CA . TYR A 1 81 ? -28.079 -10.139 27.656 1.00 94.94 81 TYR A CA 1
ATOM 644 C C . TYR A 1 81 ? -27.874 -9.370 28.970 1.00 94.94 81 TYR A C 1
ATOM 646 O O . TYR A 1 81 ? -28.844 -8.891 29.558 1.00 94.94 81 TYR A O 1
ATOM 654 N N . GLY A 1 82 ? -26.619 -9.166 29.384 1.00 93.25 82 GLY A N 1
ATOM 655 C CA . GLY A 1 82 ? -26.291 -8.378 30.575 1.00 93.25 82 GLY A CA 1
ATOM 656 C C . GLY A 1 82 ? -26.738 -6.917 30.480 1.00 93.25 82 GLY A C 1
ATOM 657 O O . GLY A 1 82 ? -27.328 -6.381 31.419 1.00 93.25 82 GLY A O 1
ATOM 658 N N . GLN A 1 83 ? -26.533 -6.282 29.322 1.00 92.38 83 GLN A N 1
ATOM 659 C CA . GLN A 1 83 ? -26.988 -4.914 29.062 1.00 92.38 83 GLN A CA 1
ATOM 660 C C . GLN A 1 83 ? -28.514 -4.796 29.150 1.00 92.38 83 GLN A C 1
ATOM 662 O O . GLN A 1 83 ? -29.025 -3.859 29.764 1.00 92.38 83 GLN A O 1
ATOM 667 N N . ARG A 1 84 ? -29.248 -5.745 28.557 1.00 91.69 84 ARG A N 1
ATOM 668 C CA . ARG A 1 84 ? -30.714 -5.760 28.587 1.00 91.69 84 ARG A CA 1
ATOM 669 C C . ARG A 1 84 ? -31.233 -5.977 30.006 1.00 91.69 84 ARG A C 1
ATOM 671 O O . ARG A 1 84 ? -32.157 -5.275 30.406 1.00 91.69 84 ARG A O 1
ATOM 678 N N . ALA A 1 85 ? -30.607 -6.867 30.777 1.00 91.25 85 ALA A N 1
ATOM 679 C CA . ALA A 1 85 ? -30.946 -7.070 32.181 1.00 91.25 85 ALA A CA 1
ATOM 680 C C . ALA A 1 85 ? -30.724 -5.794 33.006 1.00 91.25 85 ALA A C 1
ATOM 682 O O . ALA A 1 85 ? -31.594 -5.400 33.779 1.00 91.25 85 ALA A O 1
ATOM 683 N N . ALA A 1 86 ? -29.602 -5.099 32.797 1.00 90.81 86 ALA A N 1
ATOM 684 C CA . ALA A 1 86 ? -29.323 -3.830 33.463 1.00 90.81 86 ALA A CA 1
ATOM 685 C C . ALA A 1 86 ? -30.354 -2.744 33.105 1.00 90.81 86 ALA A C 1
ATOM 687 O O . ALA A 1 86 ? -30.834 -2.042 33.992 1.00 90.81 86 ALA A O 1
ATOM 688 N N . TRP A 1 87 ? -30.737 -2.627 31.829 1.00 89.56 87 TRP A N 1
ATOM 689 C CA . TRP A 1 87 ? -31.792 -1.704 31.395 1.00 89.56 87 TRP A CA 1
ATOM 690 C C . TRP A 1 87 ? -33.154 -2.053 31.996 1.00 89.56 87 TRP A C 1
ATOM 692 O O . TRP A 1 87 ? -33.821 -1.169 32.527 1.00 89.56 87 TRP A O 1
ATOM 702 N N . ARG A 1 88 ? -33.546 -3.331 31.993 1.00 89.12 88 ARG A N 1
ATOM 703 C CA . ARG A 1 88 ? -34.820 -3.753 32.587 1.00 89.12 88 ARG A CA 1
ATOM 704 C C . ARG A 1 88 ? -34.877 -3.508 34.085 1.00 89.12 88 ARG A C 1
ATOM 706 O O . ARG A 1 88 ? -35.922 -3.085 34.569 1.00 89.12 88 ARG A O 1
ATOM 713 N N . ALA A 1 89 ? -33.769 -3.692 34.801 1.00 87.62 89 ALA A N 1
ATOM 714 C CA . ALA A 1 89 ? -33.684 -3.350 36.218 1.00 87.62 89 ALA A CA 1
ATOM 715 C C . ALA A 1 89 ? -33.924 -1.851 36.466 1.00 87.62 89 ALA A C 1
ATOM 717 O O . ALA A 1 89 ? -34.627 -1.493 37.406 1.00 87.62 89 ALA A O 1
ATOM 718 N N . VAL A 1 90 ? -33.399 -0.978 35.597 1.00 87.12 90 VAL A N 1
ATOM 719 C CA . VAL A 1 90 ? -33.645 0.473 35.666 1.00 87.12 90 VAL A CA 1
ATOM 720 C C . VAL A 1 90 ? -35.115 0.804 35.399 1.00 87.12 90 VAL A C 1
ATOM 722 O O . VAL A 1 90 ? -35.699 1.585 36.145 1.00 87.12 90 VAL A O 1
ATOM 725 N N . GLU A 1 91 ? -35.721 0.210 34.367 1.00 86.12 91 GLU A N 1
ATOM 726 C CA . GLU A 1 91 ? -37.123 0.465 33.988 1.00 86.12 91 GLU A CA 1
ATOM 727 C C . GLU A 1 91 ? -38.119 0.046 35.077 1.00 86.12 91 GLU A C 1
ATOM 729 O O . GLU A 1 91 ? -39.122 0.718 35.299 1.00 86.12 91 GLU A O 1
ATOM 734 N N . SER A 1 92 ? -37.830 -1.056 35.765 1.00 83.44 92 SER A N 1
ATOM 735 C CA . SER A 1 92 ? -38.692 -1.641 36.801 1.00 83.44 92 SER A CA 1
ATOM 736 C C . SER A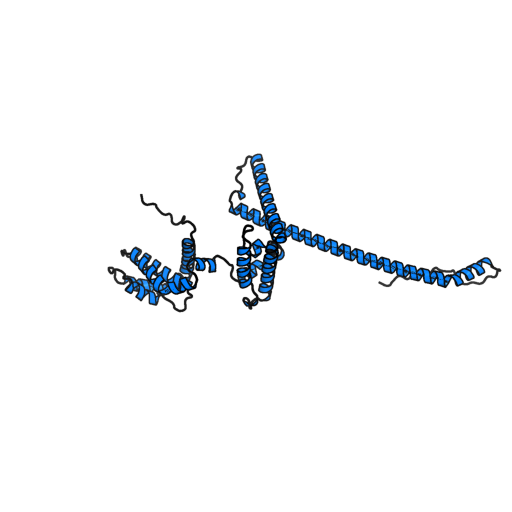 1 92 ? -38.406 -1.127 38.217 1.00 83.44 92 SER A C 1
ATOM 738 O O . SER A 1 92 ? -39.117 -1.483 39.152 1.00 83.44 92 SER A O 1
ATOM 740 N N . GLY A 1 93 ? -37.389 -0.277 38.396 1.00 80.81 93 GLY A N 1
ATOM 741 C CA . GLY A 1 93 ? -37.014 0.270 39.704 1.00 80.81 93 GLY A CA 1
ATOM 742 C C . GLY A 1 93 ? -36.239 -0.695 40.609 1.00 80.81 93 GLY A C 1
ATOM 743 O O . GLY A 1 93 ? -36.081 -0.417 41.797 1.00 80.81 93 GLY A O 1
ATOM 744 N N . HIS A 1 94 ? -35.717 -1.803 40.074 1.00 79.81 94 HIS A N 1
ATOM 745 C CA . HIS A 1 94 ? -34.864 -2.716 40.829 1.00 79.81 94 HIS A CA 1
ATOM 746 C C . HIS A 1 94 ? -33.511 -2.080 41.181 1.00 79.81 94 HIS A C 1
ATOM 748 O O . HIS A 1 94 ? -32.842 -1.439 40.367 1.00 79.81 94 HIS A O 1
ATOM 754 N N . HIS A 1 95 ? -33.066 -2.312 42.414 1.00 74.19 95 HIS A N 1
ATOM 755 C CA . HIS A 1 95 ? -31.730 -1.944 42.880 1.00 74.19 95 HIS A CA 1
ATOM 756 C C . HIS A 1 95 ? -30.734 -3.093 42.637 1.00 74.19 95 HIS A C 1
ATOM 758 O O . HIS A 1 95 ? -31.133 -4.253 42.575 1.00 74.19 95 HIS A O 1
ATOM 764 N N . GLY A 1 96 ? -29.439 -2.780 42.502 1.00 75.19 96 GLY A N 1
ATOM 765 C CA . GLY A 1 96 ? -28.393 -3.792 42.257 1.00 75.19 96 GLY A CA 1
ATOM 766 C C . GLY A 1 96 ? -27.893 -3.880 40.809 1.00 75.19 96 GLY A C 1
ATOM 767 O O . GLY A 1 96 ? -27.424 -4.924 40.372 1.00 75.19 96 GLY A O 1
ATOM 768 N N . ILE A 1 97 ? -27.949 -2.783 40.043 1.00 79.06 97 ILE A N 1
ATOM 769 C CA . ILE A 1 97 ? -27.386 -2.729 38.676 1.00 79.06 97 ILE A CA 1
ATOM 770 C C . ILE A 1 97 ? -25.891 -3.098 38.670 1.00 79.06 97 ILE A C 1
ATOM 772 O O . ILE A 1 97 ? -25.432 -3.762 37.744 1.00 79.06 97 ILE A O 1
ATOM 776 N N . GLY A 1 98 ? -25.142 -2.708 39.711 1.00 79.75 98 GLY A N 1
ATOM 777 C CA . GLY A 1 98 ? -23.738 -3.103 39.881 1.00 79.75 98 GLY A CA 1
ATOM 778 C C . GLY A 1 98 ? -23.563 -4.623 39.927 1.00 79.75 98 GLY A C 1
ATOM 779 O O . GLY A 1 98 ? -22.734 -5.160 39.198 1.00 79.75 98 GLY A O 1
ATOM 780 N N . ASP A 1 99 ? -24.432 -5.318 40.666 1.00 85.81 99 ASP A N 1
ATOM 781 C CA . ASP A 1 99 ? -24.410 -6.780 40.766 1.00 85.81 99 ASP A CA 1
ATOM 782 C C . ASP A 1 99 ? -24.692 -7.444 39.409 1.00 85.81 99 ASP A C 1
ATOM 784 O O . ASP A 1 99 ? -24.122 -8.485 39.098 1.00 85.81 99 ASP A O 1
ATOM 788 N N . LEU A 1 100 ? -25.528 -6.840 38.552 1.00 87.62 100 LEU A N 1
ATOM 789 C CA . LEU A 1 100 ? -25.786 -7.342 37.195 1.00 87.62 100 LEU A CA 1
ATOM 790 C C . LEU A 1 100 ? -24.574 -7.195 36.269 1.00 87.62 100 LEU A C 1
ATOM 792 O O . LEU A 1 100 ? -24.307 -8.090 35.461 1.00 87.62 100 LEU A O 1
ATOM 796 N N . VAL A 1 101 ? -23.823 -6.098 36.389 1.00 87.25 101 VAL A N 1
ATOM 797 C CA . VAL A 1 101 ? -22.568 -5.913 35.645 1.00 87.25 101 VAL A CA 1
ATOM 798 C C . VAL A 1 101 ? -21.543 -6.960 36.082 1.00 87.25 101 VAL A C 1
ATOM 800 O O . VAL A 1 101 ? -20.956 -7.631 35.229 1.00 87.25 101 VAL A O 1
ATOM 803 N N . ASP A 1 102 ? -21.401 -7.176 37.389 1.00 89.25 102 ASP A N 1
ATOM 804 C CA . ASP A 1 102 ? -20.492 -8.180 37.947 1.00 89.25 102 ASP A CA 1
ATOM 805 C C . ASP A 1 102 ? -20.913 -9.609 37.573 1.00 89.25 102 ASP A C 1
ATOM 807 O O . ASP A 1 102 ? -20.079 -10.428 37.176 1.00 89.25 102 ASP A O 1
ATOM 811 N N . ASN A 1 103 ? -22.216 -9.904 37.598 1.00 92.69 103 ASN A N 1
ATOM 812 C CA . ASN A 1 103 ? -22.771 -11.177 37.142 1.00 92.69 103 ASN A CA 1
ATOM 813 C C . ASN A 1 103 ? -22.489 -11.415 35.651 1.00 92.69 103 ASN A C 1
ATOM 815 O O . ASN A 1 103 ? -22.131 -12.528 35.264 1.00 92.69 103 ASN A O 1
ATOM 819 N N . THR A 1 104 ? -22.594 -10.377 34.816 1.00 92.31 104 THR A N 1
ATOM 820 C CA . THR A 1 104 ? -22.281 -10.455 33.380 1.00 92.31 104 THR A CA 1
ATOM 821 C C . THR A 1 104 ? -20.794 -10.722 33.155 1.00 92.31 104 THR A C 1
ATOM 823 O O . THR A 1 104 ? -20.431 -11.603 32.374 1.00 92.31 104 THR A O 1
ATOM 826 N N . ALA A 1 105 ? -19.920 -10.013 33.876 1.00 91.00 105 ALA A N 1
ATOM 827 C CA . ALA A 1 105 ? -18.477 -10.220 33.809 1.00 91.00 105 ALA A CA 1
ATOM 828 C C . ALA A 1 105 ? -18.089 -11.642 34.249 1.00 91.00 105 ALA A C 1
ATOM 830 O O . ALA A 1 105 ? -17.288 -12.304 33.584 1.00 91.00 105 ALA A O 1
ATOM 831 N N . ARG A 1 106 ? -18.701 -12.144 35.327 1.00 94.12 106 ARG A N 1
ATOM 832 C CA . ARG A 1 106 ? -18.484 -13.506 35.826 1.00 94.12 106 ARG A CA 1
ATOM 833 C C . ARG A 1 106 ? -18.978 -14.570 34.845 1.00 94.12 106 ARG A C 1
ATOM 835 O O . ARG A 1 106 ? -18.258 -15.531 34.582 1.00 94.12 106 ARG A O 1
ATOM 842 N N . LEU A 1 107 ? -20.152 -14.369 34.247 1.00 92.50 107 LEU A N 1
ATOM 843 C CA . LEU A 1 107 ? -20.702 -15.267 33.233 1.00 92.50 107 LEU A CA 1
ATOM 844 C C . LEU A 1 107 ? -19.788 -15.356 32.005 1.00 92.50 107 LEU A C 1
ATOM 846 O O . LEU A 1 107 ? -19.519 -16.452 31.513 1.00 92.50 107 LEU A O 1
ATOM 850 N N . LEU A 1 108 ? -19.270 -14.221 31.529 1.00 90.25 108 LEU A N 1
ATOM 851 C CA . LEU A 1 108 ? -18.300 -14.172 30.431 1.00 90.25 108 LEU A CA 1
ATOM 852 C C . LEU A 1 108 ? -16.987 -14.868 30.788 1.00 90.25 108 LEU A C 1
ATOM 854 O O . LEU A 1 108 ? -16.427 -15.586 29.958 1.00 90.25 108 LEU A O 1
ATOM 858 N N . ALA A 1 109 ? -16.504 -14.689 32.019 1.00 89.19 109 ALA A N 1
ATOM 859 C CA . ALA A 1 109 ? -15.303 -15.364 32.487 1.00 89.19 109 ALA A CA 1
ATOM 860 C C . ALA A 1 109 ? -15.475 -16.894 32.494 1.00 89.19 109 ALA A C 1
ATOM 862 O O . ALA A 1 109 ? -14.575 -17.613 32.070 1.00 89.19 109 ALA A O 1
ATOM 863 N N . GLU A 1 110 ? -16.636 -17.402 32.913 1.00 89.81 110 GLU A N 1
ATOM 864 C CA . GLU A 1 110 ? -16.901 -18.846 32.966 1.00 89.81 110 GLU A CA 1
ATOM 865 C C . GLU A 1 110 ? -17.179 -19.464 31.585 1.00 89.81 110 GLU A C 1
ATOM 867 O O . GLU A 1 110 ? -16.755 -20.586 31.321 1.00 89.81 110 GLU A O 1
ATOM 872 N N . SER A 1 111 ? -17.881 -18.750 30.702 1.00 86.38 111 SER A N 1
ATOM 873 C CA . SER A 1 111 ? -18.352 -19.296 29.417 1.00 86.38 111 SER A CA 1
ATOM 874 C C . SER A 1 111 ? -17.432 -19.004 28.231 1.00 86.38 111 SER A C 1
ATOM 876 O O . SER A 1 111 ? -17.388 -19.787 27.285 1.00 86.38 111 SER A O 1
ATOM 878 N N . ALA A 1 112 ? -16.694 -17.891 28.260 1.00 87.25 112 ALA A N 1
ATOM 879 C CA . ALA A 1 112 ? -15.981 -17.388 27.091 1.00 87.25 112 ALA A CA 1
ATOM 880 C C . ALA A 1 112 ? -14.496 -17.085 27.320 1.00 87.25 112 ALA A C 1
ATOM 882 O O . ALA A 1 112 ? -13.780 -16.883 26.338 1.00 87.25 112 ALA A O 1
ATOM 883 N N . ALA A 1 113 ? -13.987 -17.083 28.560 1.00 84.75 113 ALA A N 1
ATOM 884 C CA . ALA A 1 113 ? -12.578 -16.750 28.808 1.00 84.75 113 ALA A CA 1
ATOM 885 C C . ALA A 1 113 ? -11.613 -17.678 28.061 1.00 84.75 113 ALA A C 1
ATOM 887 O O . ALA A 1 113 ? -10.652 -17.196 27.467 1.00 84.75 113 ALA A O 1
ATOM 888 N N . GLY A 1 114 ? -11.890 -18.988 28.032 1.00 81.88 114 GLY A N 1
ATOM 889 C CA . GLY A 1 114 ? -11.071 -19.955 27.294 1.00 81.88 114 GLY A CA 1
ATOM 890 C C . GLY A 1 114 ? -10.985 -19.622 25.802 1.00 81.88 114 GLY A C 1
ATOM 891 O O . GLY A 1 114 ? -9.889 -19.555 25.247 1.00 81.88 114 GLY A O 1
ATOM 892 N N . PHE A 1 115 ? -12.126 -19.313 25.179 1.00 83.69 115 PHE A N 1
ATOM 893 C CA . PHE A 1 115 ? -12.189 -18.861 23.789 1.00 83.69 115 PHE A CA 1
ATOM 894 C C . PHE A 1 115 ? -11.416 -17.550 23.586 1.00 83.69 115 PHE A C 1
ATOM 896 O O . PHE A 1 115 ? -10.566 -17.470 22.702 1.00 83.69 115 PHE A O 1
ATOM 903 N N . ILE A 1 116 ? -11.655 -16.538 24.425 1.00 81.19 116 ILE A N 1
ATOM 904 C CA . ILE A 1 116 ? -11.005 -15.223 24.320 1.00 81.19 116 ILE A CA 1
ATOM 905 C C . ILE A 1 116 ? -9.481 -15.365 24.430 1.00 81.19 116 ILE A C 1
ATOM 907 O O . ILE A 1 116 ? -8.750 -14.783 23.631 1.00 81.19 116 ILE A O 1
ATOM 911 N N . ILE A 1 117 ? -8.990 -16.171 25.374 1.00 80.50 117 ILE A N 1
ATOM 912 C CA . ILE A 1 117 ? -7.557 -16.434 25.560 1.00 80.50 117 ILE A CA 1
ATOM 913 C C . ILE A 1 117 ? -6.984 -17.190 24.356 1.00 80.50 117 ILE A C 1
ATOM 915 O O . ILE A 1 117 ? -5.931 -16.803 23.849 1.00 80.50 117 ILE A O 1
ATOM 919 N N . GLN A 1 118 ? -7.682 -18.211 23.847 1.00 76.69 118 GLN A N 1
ATOM 920 C CA . GLN A 1 118 ? -7.260 -18.963 22.659 1.00 76.69 118 GLN A CA 1
ATOM 921 C C . GLN A 1 118 ? -7.150 -18.069 21.416 1.00 76.69 118 GLN A C 1
ATOM 923 O O . GLN A 1 118 ? -6.232 -18.234 20.614 1.00 76.69 118 GLN A O 1
ATOM 928 N N . GLN A 1 119 ? -8.041 -17.085 21.275 1.00 74.06 119 GLN A N 1
ATOM 929 C CA . GLN A 1 119 ? -7.979 -16.086 20.204 1.00 74.06 119 GLN A CA 1
ATOM 930 C C . GLN A 1 119 ? -6.916 -14.996 20.444 1.00 74.06 119 GLN A C 1
ATOM 932 O O . GLN A 1 119 ? -6.727 -14.121 19.603 1.00 74.06 119 GLN A O 1
ATOM 937 N N . GLY A 1 120 ? -6.167 -15.063 21.551 1.00 72.88 120 GLY A N 1
ATOM 938 C CA . GLY A 1 120 ? -5.085 -14.141 21.899 1.00 72.88 120 GLY A CA 1
ATOM 939 C C . GLY A 1 120 ? -5.532 -12.873 22.624 1.00 72.88 120 GLY A C 1
ATOM 940 O O . GLY A 1 120 ? -4.831 -11.864 22.582 1.00 72.88 120 GLY A O 1
ATOM 941 N N . GLY A 1 121 ? -6.675 -12.931 23.305 1.00 78.31 121 GLY A N 1
ATOM 942 C CA . GLY A 1 121 ? -7.212 -11.864 24.140 1.00 78.31 121 GLY A CA 1
ATOM 943 C C . GLY A 1 121 ? -8.034 -10.829 23.372 1.00 78.31 121 GLY A C 1
ATOM 944 O O . GLY A 1 121 ? -8.140 -10.851 22.146 1.00 78.31 121 GLY A O 1
ATOM 945 N N . TRP A 1 122 ? -8.599 -9.876 24.117 1.00 76.44 122 TRP A N 1
ATOM 946 C CA . TRP A 1 122 ? -9.443 -8.805 23.575 1.00 76.44 122 TRP A CA 1
ATOM 947 C C . TRP A 1 122 ? -8.736 -7.955 22.509 1.00 76.44 122 TRP A C 1
ATOM 949 O O . TRP A 1 122 ? -9.381 -7.502 21.575 1.00 76.44 122 TRP A O 1
ATOM 959 N N . VAL A 1 123 ? -7.410 -7.798 22.602 1.00 60.50 123 VAL A N 1
ATOM 960 C CA . VAL A 1 123 ? -6.607 -7.003 21.656 1.00 60.50 123 VAL A CA 1
ATOM 961 C C . VAL A 1 123 ? -6.479 -7.684 20.286 1.00 60.50 123 VAL A C 1
ATOM 963 O O . VAL A 1 123 ? -6.512 -7.010 19.266 1.00 60.50 123 VAL A O 1
ATOM 966 N N . LYS A 1 124 ? -6.410 -9.021 20.214 1.00 59.31 124 LYS A N 1
ATOM 967 C CA . LYS A 1 124 ? -6.376 -9.727 18.918 1.00 59.31 124 LYS A CA 1
ATOM 968 C C . LYS A 1 124 ? -7.740 -9.820 18.233 1.00 59.31 124 LYS A C 1
ATOM 970 O O . LYS A 1 124 ? -7.798 -9.970 17.014 1.00 59.31 124 LYS A O 1
ATOM 975 N N . ALA A 1 125 ? -8.829 -9.691 18.993 1.00 54.34 125 ALA A N 1
ATOM 976 C CA . ALA A 1 125 ? -10.177 -9.533 18.442 1.00 54.34 125 ALA A CA 1
ATOM 977 C C . ALA A 1 125 ? -10.285 -8.270 17.571 1.00 54.34 125 ALA A C 1
ATOM 979 O O . ALA A 1 125 ? -10.967 -8.284 16.547 1.00 54.34 125 ALA A O 1
ATOM 980 N N . ILE A 1 126 ? -9.556 -7.217 17.968 1.00 49.91 126 ILE A N 1
ATOM 981 C CA . ILE A 1 126 ? -9.385 -5.963 17.227 1.00 49.91 126 ILE A CA 1
ATOM 982 C C . ILE A 1 126 ? -8.582 -6.247 15.955 1.00 49.91 126 ILE A C 1
ATOM 984 O O . ILE A 1 126 ? -9.064 -5.974 14.867 1.00 49.91 126 ILE A O 1
ATOM 988 N N . GLU A 1 127 ? -7.432 -6.930 16.036 1.00 47.19 127 GLU A N 1
ATOM 989 C CA . GLU A 1 127 ? -6.604 -7.247 14.853 1.00 47.19 127 GLU A CA 1
ATOM 990 C C . GLU A 1 127 ? -7.335 -8.071 13.770 1.00 47.19 127 GLU A C 1
ATOM 992 O O . GLU A 1 127 ? -7.028 -7.922 12.582 1.00 47.19 127 GLU A O 1
ATOM 997 N N . HIS A 1 128 ? -8.306 -8.915 14.152 1.00 46.03 128 HIS A N 1
ATOM 998 C CA . HIS A 1 128 ? -9.087 -9.745 13.223 1.00 46.03 128 HIS A CA 1
ATOM 999 C C . HIS A 1 128 ? -10.098 -8.955 12.371 1.00 46.03 128 HIS A C 1
ATOM 1001 O O . HIS A 1 128 ? -10.529 -9.463 11.335 1.00 46.03 128 HIS A O 1
ATOM 1007 N N . ARG A 1 129 ? -10.473 -7.729 12.772 1.00 45.50 129 ARG A N 1
ATOM 1008 C CA . ARG A 1 129 ? -11.344 -6.835 11.979 1.00 45.50 129 ARG A CA 1
ATOM 1009 C C . ARG A 1 129 ? -10.691 -5.499 11.607 1.00 45.50 129 ARG A C 1
ATOM 1011 O O . ARG A 1 129 ? -11.014 -4.975 10.547 1.00 45.50 129 ARG A O 1
ATOM 1018 N N . ASP A 1 130 ? -9.732 -5.016 12.390 1.00 40.34 130 ASP A N 1
ATOM 1019 C CA . ASP A 1 130 ? -9.133 -3.685 12.228 1.00 40.34 130 ASP A CA 1
ATOM 1020 C C . ASP A 1 130 ? -7.802 -3.686 11.462 1.00 40.34 130 ASP A C 1
ATOM 1022 O O . ASP A 1 130 ? -7.203 -2.630 11.290 1.00 40.34 130 ASP A O 1
ATOM 1026 N N . SER A 1 131 ? -7.338 -4.825 10.924 1.00 48.75 131 SER A N 1
ATOM 1027 C CA . SER A 1 131 ? -6.133 -4.826 10.070 1.00 48.75 131 SER A CA 1
ATOM 1028 C C . SER A 1 131 ? -6.334 -5.183 8.597 1.00 48.75 131 SER A C 1
ATOM 1030 O O . SER A 1 131 ? -5.385 -5.035 7.813 1.00 48.75 131 SER A O 1
ATOM 1032 N N . VAL A 1 132 ? -7.508 -5.652 8.156 1.00 49.81 132 VAL A N 1
ATOM 1033 C CA . VAL A 1 132 ? -7.596 -6.164 6.785 1.00 49.81 132 VAL A CA 1
ATOM 1034 C C . VAL A 1 132 ? -9.009 -6.175 6.207 1.00 49.81 132 VAL A C 1
ATOM 1036 O O . VAL A 1 132 ? -9.912 -6.807 6.747 1.00 49.81 132 VAL A O 1
ATOM 1039 N N . LEU A 1 133 ? -9.162 -5.565 5.031 1.00 59.59 133 LEU A N 1
ATOM 1040 C CA . LEU A 1 133 ? -10.110 -6.028 4.019 1.00 59.59 133 LEU A CA 1
ATOM 1041 C C . LEU A 1 133 ? -10.170 -7.573 4.007 1.00 59.59 133 LEU A C 1
ATOM 1043 O O . LEU A 1 133 ? -9.142 -8.243 4.083 1.00 59.59 133 LEU A O 1
ATOM 1047 N N . THR A 1 134 ? -11.359 -8.161 3.871 1.00 79.12 134 THR A N 1
ATOM 1048 C CA . THR A 1 134 ? -11.479 -9.612 3.612 1.00 79.12 134 THR A CA 1
ATOM 1049 C C . THR A 1 134 ? -10.626 -10.010 2.402 1.00 79.12 134 THR A C 1
ATOM 1051 O O . THR A 1 134 ? -10.371 -9.170 1.540 1.00 79.12 134 THR A O 1
ATOM 1054 N N . SER A 1 135 ? -10.229 -11.281 2.275 1.00 81.69 135 SER A N 1
ATOM 1055 C CA . SER A 1 135 ? -9.443 -11.748 1.119 1.00 81.69 135 SER A CA 1
ATOM 1056 C C . SER A 1 135 ? -10.019 -11.267 -0.219 1.00 81.69 135 SER A C 1
ATOM 1058 O O . SER A 1 135 ? -9.291 -10.723 -1.044 1.00 81.69 135 SER A O 1
ATOM 1060 N N . LYS A 1 136 ? -11.349 -11.339 -0.378 1.00 84.00 136 LYS A N 1
ATOM 1061 C CA . LYS A 1 136 ? -12.063 -10.826 -1.558 1.00 84.00 136 LYS A CA 1
ATOM 1062 C C . LYS A 1 136 ? -11.911 -9.317 -1.724 1.00 84.00 136 LYS A C 1
ATOM 1064 O O . LYS A 1 136 ? -11.525 -8.861 -2.791 1.00 84.00 136 LYS A O 1
ATOM 1069 N N . GLN A 1 137 ? -12.136 -8.544 -0.665 1.00 84.75 137 GLN A N 1
ATOM 1070 C CA . GLN A 1 137 ? -11.977 -7.093 -0.734 1.00 84.75 137 GLN A CA 1
ATOM 1071 C C . GLN A 1 137 ? -10.526 -6.689 -1.038 1.00 84.75 137 GLN A C 1
ATOM 1073 O O . GLN A 1 137 ? -10.317 -5.731 -1.775 1.00 84.75 137 GLN A O 1
ATOM 1078 N N . GLN A 1 138 ? -9.521 -7.401 -0.511 1.00 85.94 138 GLN A N 1
ATOM 1079 C CA . GLN A 1 138 ? -8.110 -7.100 -0.774 1.00 85.94 138 GLN A CA 1
ATOM 1080 C C . GLN A 1 138 ? -7.745 -7.386 -2.227 1.00 85.94 138 GLN A C 1
ATOM 1082 O O . GLN A 1 138 ? -7.069 -6.581 -2.869 1.00 85.94 138 GLN A O 1
ATOM 1087 N N . ILE A 1 139 ? -8.246 -8.499 -2.763 1.00 89.19 139 ILE A N 1
ATOM 1088 C CA . ILE A 1 139 ? -8.136 -8.830 -4.182 1.00 89.19 139 ILE A CA 1
ATOM 1089 C C . ILE A 1 139 ? -8.823 -7.749 -5.029 1.00 89.19 139 ILE A C 1
ATOM 1091 O O . ILE A 1 139 ? -8.223 -7.262 -5.985 1.00 89.19 139 ILE A O 1
ATOM 1095 N N . ASP A 1 140 ? -10.028 -7.310 -4.659 1.00 87.38 140 ASP A N 1
ATOM 1096 C CA . ASP A 1 140 ? -10.758 -6.258 -5.376 1.00 87.38 140 ASP A CA 1
ATOM 1097 C C . ASP A 1 140 ? -10.034 -4.902 -5.305 1.00 87.38 140 ASP A C 1
ATOM 1099 O O . ASP A 1 140 ? -9.935 -4.206 -6.315 1.00 87.38 140 ASP A O 1
ATOM 1103 N N . LYS A 1 141 ? -9.458 -4.532 -4.152 1.00 86.25 141 LYS A N 1
ATOM 1104 C CA . LYS A 1 141 ? -8.642 -3.315 -3.994 1.00 86.25 141 LYS A CA 1
ATOM 1105 C C . LYS A 1 141 ? -7.439 -3.346 -4.933 1.00 86.25 141 LYS A C 1
ATOM 1107 O O . LYS A 1 141 ? -7.175 -2.354 -5.611 1.00 86.25 141 LYS A O 1
ATOM 1112 N N . LEU A 1 142 ? -6.714 -4.463 -4.968 1.00 90.31 142 LEU A N 1
ATOM 1113 C CA . LEU A 1 142 ? -5.489 -4.608 -5.759 1.00 90.31 142 LEU A CA 1
ATOM 1114 C C . LEU A 1 142 ? -5.759 -4.779 -7.255 1.00 90.31 142 LEU A C 1
ATOM 1116 O O . LEU A 1 142 ? -4.888 -4.447 -8.055 1.00 90.31 142 LEU A O 1
ATOM 1120 N N . ASN A 1 143 ? -6.954 -5.236 -7.632 1.00 90.69 143 ASN A N 1
ATOM 1121 C CA . ASN A 1 143 ? -7.383 -5.406 -9.021 1.00 90.69 143 ASN A CA 1
ATOM 1122 C C . ASN A 1 143 ? -8.384 -4.338 -9.489 1.00 90.69 143 ASN A C 1
ATOM 1124 O O . ASN A 1 143 ? -8.992 -4.488 -10.552 1.00 90.69 143 ASN A O 1
ATOM 1128 N N . ARG A 1 144 ? -8.567 -3.257 -8.722 1.00 84.38 144 ARG A N 1
ATOM 1129 C CA . ARG A 1 144 ? -9.491 -2.175 -9.075 1.00 84.38 144 ARG A CA 1
ATOM 1130 C C . ARG A 1 144 ? -9.138 -1.550 -10.431 1.00 84.38 144 ARG A C 1
ATOM 1132 O O . ARG A 1 144 ? -7.967 -1.543 -10.820 1.00 84.38 144 ARG A O 1
ATOM 1139 N N . PRO A 1 145 ? -10.102 -0.946 -11.143 1.00 80.38 145 PRO A N 1
ATOM 1140 C CA . PRO A 1 145 ? -9.789 -0.137 -12.315 1.00 80.38 145 PRO A CA 1
ATOM 1141 C C . PRO A 1 145 ? -8.714 0.911 -11.985 1.00 80.38 145 PRO A C 1
ATOM 1143 O O . PRO A 1 145 ? -8.810 1.629 -10.992 1.00 80.38 145 PRO A O 1
ATOM 1146 N N . GLY A 1 146 ? -7.651 0.959 -12.791 1.00 73.88 146 GLY A N 1
ATOM 1147 C CA . GLY A 1 146 ? -6.484 1.810 -12.529 1.00 73.88 146 GLY A CA 1
ATOM 1148 C C . GLY A 1 146 ? -5.435 1.214 -11.578 1.00 73.88 146 GLY A C 1
ATOM 1149 O O . GLY A 1 146 ? -4.468 1.901 -11.253 1.00 73.88 146 GLY A O 1
ATOM 1150 N N . ALA A 1 147 ? -5.570 -0.049 -11.156 1.00 81.19 147 ALA A N 1
ATOM 1151 C CA . ALA A 1 147 ? -4.588 -0.766 -10.333 1.00 81.19 147 ALA A CA 1
ATOM 1152 C C . ALA A 1 147 ? -3.154 -0.687 -10.877 1.00 81.19 147 ALA A C 1
ATOM 1154 O O . ALA A 1 147 ? -2.209 -0.606 -10.102 1.00 81.19 147 ALA A O 1
ATOM 1155 N N . THR A 1 148 ? -2.979 -0.629 -12.198 1.00 79.81 148 THR A N 1
ATOM 1156 C CA . THR A 1 148 ? -1.669 -0.445 -12.843 1.00 79.81 148 THR A CA 1
ATOM 1157 C C . THR A 1 148 ? -0.937 0.813 -12.387 1.00 79.81 148 THR A C 1
ATOM 1159 O O . THR A 1 148 ? 0.286 0.801 -12.338 1.00 79.81 148 THR A O 1
ATOM 1162 N N . TYR A 1 149 ? -1.669 1.877 -12.045 1.00 77.44 149 TYR A N 1
ATOM 1163 C CA . TYR A 1 149 ? -1.114 3.139 -11.556 1.00 77.44 149 TYR A CA 1
ATOM 1164 C C . TYR A 1 149 ? -1.107 3.204 -10.030 1.00 77.44 149 TYR A C 1
ATOM 1166 O O . TYR A 1 149 ? -0.136 3.661 -9.435 1.00 77.44 149 TYR A O 1
ATOM 1174 N N . PHE A 1 150 ? -2.164 2.712 -9.378 1.00 76.94 150 PHE A N 1
ATOM 1175 C CA . PHE A 1 150 ? -2.249 2.728 -7.916 1.00 76.94 150 PHE A CA 1
ATOM 1176 C C . PHE A 1 150 ? -1.242 1.786 -7.249 1.00 76.94 150 PHE A C 1
ATOM 1178 O O . PHE A 1 150 ? -0.662 2.140 -6.226 1.00 76.94 150 PHE A O 1
ATOM 1185 N N . ASN A 1 151 ? -0.973 0.629 -7.857 1.00 88.69 151 ASN A N 1
ATOM 1186 C CA . ASN A 1 151 ? -0.030 -0.353 -7.323 1.00 88.69 151 ASN A CA 1
ATOM 1187 C C . ASN A 1 151 ? 1.438 0.011 -7.618 1.00 88.69 151 ASN A C 1
ATOM 1189 O O . ASN A 1 151 ? 2.334 -0.767 -7.294 1.00 88.69 151 ASN A O 1
ATOM 1193 N N . LEU A 1 152 ? 1.707 1.172 -8.237 1.00 89.81 152 LEU A N 1
ATOM 1194 C CA . LEU A 1 152 ? 3.071 1.685 -8.408 1.00 89.81 152 LEU A CA 1
ATOM 1195 C C . LEU A 1 152 ? 3.689 2.117 -7.080 1.00 89.81 152 LEU A C 1
ATOM 1197 O O . LEU A 1 152 ? 4.908 2.069 -6.956 1.00 89.81 152 LEU A O 1
ATOM 1201 N N . ASN A 1 153 ? 2.867 2.521 -6.107 1.00 91.00 153 ASN A N 1
ATOM 1202 C CA . ASN A 1 153 ? 3.317 2.856 -4.764 1.00 91.00 153 ASN A CA 1
ATOM 1203 C C . ASN A 1 153 ? 3.354 1.587 -3.884 1.00 91.00 153 ASN A C 1
ATOM 1205 O O . ASN A 1 153 ? 2.291 1.086 -3.504 1.00 91.00 153 ASN A O 1
ATOM 1209 N N . PRO A 1 154 ? 4.540 1.079 -3.494 1.00 93.44 154 PRO A N 1
ATOM 1210 C CA . PRO A 1 154 ? 4.638 -0.154 -2.714 1.00 93.44 154 PRO A CA 1
ATOM 1211 C C . PRO A 1 154 ? 4.045 -0.050 -1.302 1.00 93.44 154 PRO A C 1
ATOM 1213 O O . PRO A 1 154 ? 3.558 -1.046 -0.766 1.00 93.44 154 PRO A O 1
ATOM 1216 N N . PHE A 1 155 ? 4.060 1.145 -0.704 1.00 90.88 155 PHE A N 1
ATOM 1217 C CA . PHE A 1 155 ? 3.515 1.374 0.637 1.00 90.88 155 PHE A CA 1
ATOM 1218 C C . PHE A 1 155 ? 1.984 1.272 0.652 1.00 90.88 155 PHE A C 1
ATOM 1220 O O . PHE A 1 155 ? 1.408 0.708 1.578 1.00 90.88 155 PHE A O 1
ATOM 1227 N N . GLU A 1 156 ? 1.331 1.722 -0.423 1.00 88.25 156 GLU A N 1
ATOM 1228 C CA . GLU A 1 156 ? -0.127 1.637 -0.598 1.00 88.25 156 GLU A CA 1
ATOM 1229 C C . GLU A 1 156 ? -0.602 0.195 -0.838 1.00 88.25 156 GLU A C 1
ATOM 1231 O O . GLU A 1 156 ? -1.671 -0.218 -0.378 1.00 88.25 156 GLU A O 1
ATOM 1236 N N . VAL A 1 157 ? 0.204 -0.591 -1.560 1.00 91.31 157 VAL A N 1
ATOM 1237 C CA . VAL A 1 157 ? -0.072 -2.012 -1.821 1.00 91.31 157 VAL A CA 1
ATOM 1238 C C . VAL A 1 157 ? -0.034 -2.823 -0.527 1.00 91.31 157 VAL A C 1
ATOM 1240 O O . VAL A 1 157 ? -0.869 -3.706 -0.331 1.00 91.31 157 VAL A O 1
ATOM 1243 N N . LEU A 1 158 ? 0.924 -2.527 0.355 1.00 89.62 158 LEU A N 1
ATOM 1244 C CA . LEU A 1 158 ? 1.077 -3.215 1.636 1.00 89.62 158 LEU A CA 1
ATOM 1245 C C . LEU A 1 158 ? 0.249 -2.592 2.770 1.00 89.62 158 LEU A C 1
ATOM 1247 O O . LEU A 1 158 ? 0.162 -3.204 3.831 1.00 89.62 158 LEU A O 1
ATOM 1251 N N . ASP A 1 159 ? -0.395 -1.442 2.555 1.00 85.94 159 ASP A N 1
ATOM 1252 C CA . ASP A 1 159 ? -1.100 -0.672 3.591 1.00 85.94 159 ASP A CA 1
ATOM 1253 C C . ASP A 1 159 ? -0.193 -0.353 4.791 1.00 85.94 159 ASP A C 1
ATOM 1255 O O . ASP A 1 159 ? -0.464 -0.751 5.925 1.00 85.94 159 ASP A O 1
ATOM 1259 N N . ILE A 1 160 ? 0.925 0.322 4.523 1.00 88.12 160 ILE A N 1
ATOM 1260 C CA . ILE A 1 160 ? 1.933 0.702 5.524 1.00 88.12 160 ILE A CA 1
ATOM 1261 C C . ILE A 1 160 ? 2.327 2.170 5.389 1.00 88.12 160 ILE A C 1
ATOM 1263 O O . ILE A 1 160 ? 2.250 2.756 4.309 1.00 88.12 160 ILE A O 1
ATOM 1267 N N . ASP A 1 161 ? 2.810 2.749 6.485 1.00 86.12 161 ASP A N 1
ATOM 1268 C CA . ASP A 1 161 ? 3.392 4.089 6.471 1.00 86.12 161 ASP A CA 1
ATOM 1269 C C . ASP A 1 161 ? 4.823 4.051 5.883 1.00 86.12 161 ASP A C 1
ATOM 1271 O O . ASP A 1 161 ? 5.557 3.087 6.136 1.00 86.12 161 ASP A O 1
ATOM 1275 N N . PRO A 1 162 ? 5.263 5.073 5.131 1.00 85.44 162 PRO A N 1
ATOM 1276 C CA . PRO A 1 162 ? 6.636 5.176 4.623 1.00 85.44 162 PRO A CA 1
ATOM 1277 C C . PRO A 1 162 ? 7.742 5.125 5.693 1.00 85.44 162 PRO A C 1
ATOM 1279 O O . PRO A 1 162 ? 8.878 4.747 5.388 1.00 85.44 162 PRO A O 1
ATOM 1282 N N . GLU A 1 163 ? 7.420 5.468 6.942 1.00 85.81 163 GLU A N 1
ATOM 1283 C CA . GLU A 1 163 ? 8.338 5.418 8.087 1.00 85.81 163 GLU A CA 1
ATOM 1284 C C . GLU A 1 163 ? 8.351 4.056 8.807 1.00 85.81 163 GLU A C 1
ATOM 1286 O O . GLU A 1 163 ? 9.059 3.873 9.799 1.00 85.81 163 GLU A O 1
ATOM 1291 N N . THR A 1 164 ? 7.598 3.073 8.305 1.00 87.44 164 THR A N 1
ATOM 1292 C CA . THR A 1 164 ? 7.525 1.720 8.877 1.00 87.44 164 THR A CA 1
ATOM 1293 C C . THR A 1 164 ? 8.874 0.994 8.785 1.00 87.44 164 THR A C 1
ATOM 1295 O O . THR A 1 164 ? 9.574 1.057 7.771 1.00 87.44 164 THR A O 1
ATOM 1298 N N . SER A 1 165 ? 9.237 0.259 9.842 1.00 88.94 165 SER A N 1
ATOM 1299 C CA . SER A 1 165 ? 10.486 -0.508 9.895 1.00 88.94 165 SER A CA 1
ATOM 1300 C C . SER A 1 165 ? 10.484 -1.684 8.906 1.00 88.94 165 SER A C 1
ATOM 1302 O O . SER A 1 165 ? 9.443 -2.281 8.634 1.00 88.94 165 SER A O 1
ATOM 1304 N N . LEU A 1 166 ? 11.657 -2.098 8.409 1.00 88.81 166 LEU A N 1
ATOM 1305 C CA . LEU A 1 166 ? 11.768 -3.260 7.507 1.00 88.81 166 LEU A CA 1
ATOM 1306 C C . LEU A 1 166 ? 11.195 -4.554 8.120 1.00 88.81 166 LEU A C 1
ATOM 1308 O O . LEU A 1 166 ? 10.635 -5.390 7.407 1.00 88.81 166 LEU A O 1
ATOM 1312 N N . ALA A 1 167 ? 11.301 -4.718 9.443 1.00 87.56 167 ALA A N 1
ATOM 1313 C CA . ALA A 1 167 ? 10.740 -5.867 10.150 1.00 87.56 167 ALA A CA 1
ATOM 1314 C C . ALA A 1 167 ? 9.204 -5.892 10.063 1.00 87.56 167 ALA A C 1
ATOM 1316 O O . ALA A 1 167 ? 8.610 -6.938 9.778 1.00 87.56 167 ALA A O 1
ATOM 1317 N N . ASP A 1 168 ? 8.570 -4.733 10.231 1.00 87.31 168 ASP A N 1
ATOM 1318 C CA . ASP A 1 168 ? 7.118 -4.584 10.141 1.00 87.31 168 ASP A CA 1
ATOM 1319 C C . ASP A 1 168 ? 6.624 -4.687 8.694 1.00 87.31 168 ASP A C 1
ATOM 1321 O O . ASP A 1 168 ? 5.601 -5.327 8.443 1.00 87.31 168 ASP A O 1
ATOM 1325 N N . ILE A 1 169 ? 7.395 -4.184 7.721 1.00 89.56 169 ILE A N 1
ATOM 1326 C CA . ILE A 1 169 ? 7.129 -4.374 6.284 1.00 89.56 169 ILE A CA 1
ATOM 1327 C C . ILE A 1 169 ? 7.068 -5.868 5.951 1.00 89.56 169 ILE A C 1
ATOM 1329 O O . ILE A 1 169 ? 6.129 -6.336 5.303 1.00 89.56 169 ILE A O 1
ATOM 1333 N N . LYS A 1 170 ? 8.029 -6.651 6.451 1.00 90.88 170 LYS A N 1
ATOM 1334 C CA . LYS A 1 170 ? 8.059 -8.106 6.260 1.00 90.88 170 LYS A CA 1
ATOM 1335 C C . LYS A 1 170 ? 6.883 -8.807 6.938 1.00 90.88 170 LYS A C 1
ATOM 1337 O O . LYS A 1 170 ? 6.315 -9.742 6.369 1.00 90.88 170 LYS A O 1
ATOM 1342 N N . LYS A 1 171 ? 6.497 -8.370 8.141 1.00 88.06 171 LYS A N 1
ATOM 1343 C CA . LYS A 1 171 ? 5.312 -8.887 8.843 1.00 88.06 171 LYS A CA 1
ATOM 1344 C C . LYS A 1 171 ? 4.046 -8.617 8.030 1.00 88.06 171 LYS A C 1
ATOM 1346 O O . LYS A 1 171 ? 3.253 -9.538 7.819 1.00 88.06 171 LYS A O 1
ATOM 1351 N N . ARG A 1 172 ? 3.890 -7.396 7.518 1.00 87.81 172 ARG A N 1
ATOM 1352 C CA . ARG A 1 172 ? 2.727 -6.997 6.727 1.00 87.81 172 ARG A CA 1
ATOM 1353 C C . ARG A 1 172 ? 2.662 -7.714 5.384 1.00 87.81 172 ARG A C 1
ATOM 1355 O O . ARG A 1 172 ? 1.600 -8.207 5.019 1.00 87.81 172 ARG A O 1
ATOM 1362 N N . TYR A 1 173 ? 3.796 -7.883 4.705 1.00 92.88 173 TYR A N 1
ATOM 1363 C CA . TYR A 1 173 ? 3.888 -8.698 3.493 1.00 92.88 173 TYR A CA 1
ATOM 1364 C C . TYR A 1 173 ? 3.391 -10.129 3.721 1.00 92.88 173 TYR A C 1
ATOM 1366 O O . TYR A 1 173 ? 2.600 -10.631 2.924 1.00 92.88 173 TYR A O 1
ATOM 1374 N N . ARG A 1 174 ? 3.795 -10.780 4.821 1.00 88.88 174 ARG A N 1
ATOM 1375 C CA . ARG A 1 174 ? 3.332 -12.140 5.151 1.00 88.88 174 ARG A CA 1
ATOM 1376 C C . ARG A 1 174 ? 1.823 -12.197 5.358 1.00 88.88 174 ARG A C 1
ATOM 1378 O O . ARG A 1 174 ? 1.181 -13.095 4.824 1.00 88.88 174 ARG A O 1
ATOM 1385 N N . GLN A 1 175 ? 1.265 -11.242 6.101 1.00 86.69 175 GLN A N 1
ATOM 1386 C CA . GLN A 1 175 ? -0.182 -11.148 6.308 1.00 86.69 175 GLN A CA 1
ATOM 1387 C C . GLN A 1 175 ? -0.908 -10.979 4.971 1.00 86.69 175 GLN A C 1
ATOM 1389 O O . GLN A 1 175 ? -1.774 -11.785 4.641 1.00 86.69 175 GLN A O 1
ATOM 1394 N N . MET A 1 176 ? -0.495 -9.990 4.175 1.00 89.00 176 MET A N 1
ATOM 1395 C CA . MET A 1 176 ? -1.111 -9.670 2.889 1.00 89.00 176 MET A CA 1
ATOM 1396 C C . MET A 1 176 ? -1.036 -10.842 1.910 1.00 89.00 176 MET A C 1
ATOM 1398 O O . MET A 1 176 ? -2.033 -11.199 1.292 1.00 89.00 176 MET A O 1
ATOM 1402 N N . SER A 1 177 ? 0.124 -11.493 1.836 1.00 91.12 177 SER A N 1
ATOM 1403 C CA . SER A 1 177 ? 0.363 -12.665 0.992 1.00 91.12 177 SER A CA 1
ATOM 1404 C C . SER A 1 177 ? -0.590 -13.808 1.307 1.00 91.12 177 SER A C 1
ATOM 1406 O O . SER A 1 177 ? -1.114 -14.417 0.385 1.00 91.12 177 SER A O 1
ATOM 1408 N N . ILE A 1 178 ? -0.847 -14.086 2.590 1.00 88.50 178 ILE A N 1
ATOM 1409 C CA . ILE A 1 178 ? -1.779 -15.143 3.010 1.00 88.50 178 ILE A CA 1
ATOM 1410 C C . ILE A 1 178 ? -3.205 -14.835 2.542 1.00 88.50 178 ILE A C 1
ATOM 1412 O O . ILE A 1 178 ? -3.926 -15.744 2.138 1.00 88.50 178 ILE A O 1
ATOM 1416 N N . LEU A 1 179 ? -3.609 -13.567 2.593 1.00 86.62 179 LEU A N 1
ATOM 1417 C CA . LEU A 1 179 ? -4.964 -13.145 2.243 1.00 86.62 179 LEU A CA 1
ATOM 1418 C C . LEU A 1 179 ? -5.232 -13.247 0.748 1.00 86.62 179 LEU A C 1
ATOM 1420 O O . LEU A 1 179 ? -6.313 -13.678 0.362 1.00 86.62 179 LEU A O 1
ATOM 1424 N N . VAL A 1 180 ? -4.254 -12.888 -0.084 1.00 92.00 180 VAL A N 1
ATOM 1425 C CA . VAL A 1 180 ? -4.405 -12.873 -1.547 1.00 92.00 180 VAL A CA 1
ATOM 1426 C C . VAL A 1 180 ? -3.861 -14.132 -2.227 1.00 92.00 180 VAL A C 1
ATOM 1428 O O . VAL A 1 180 ? -3.853 -14.206 -3.448 1.00 92.00 180 VAL A O 1
ATOM 1431 N N . HIS A 1 181 ? -3.396 -15.131 -1.468 1.00 91.56 181 HIS A N 1
ATOM 1432 C CA . HIS A 1 181 ? -2.802 -16.338 -2.045 1.00 91.56 181 HIS A CA 1
ATOM 1433 C C . HIS A 1 181 ? -3.834 -17.138 -2.866 1.00 91.56 181 HIS A C 1
ATOM 1435 O O . HIS A 1 181 ? -4.934 -17.381 -2.356 1.00 91.56 181 HIS A O 1
ATOM 1441 N N . PRO A 1 182 ? -3.496 -17.628 -4.075 1.00 93.44 182 PRO A N 1
ATOM 1442 C CA . PRO A 1 182 ? -4.424 -18.391 -4.921 1.00 93.44 182 PRO A CA 1
ATOM 1443 C C . PRO A 1 182 ? -4.941 -19.676 -4.253 1.00 93.44 182 PRO A C 1
ATOM 1445 O O . PRO A 1 182 ? -6.124 -19.979 -4.347 1.00 93.44 182 PRO A O 1
ATOM 1448 N N . ASP A 1 183 ? -4.098 -20.380 -3.490 1.00 90.50 183 ASP A N 1
ATOM 1449 C CA . ASP A 1 183 ? -4.482 -21.617 -2.776 1.00 90.50 183 ASP A CA 1
ATOM 1450 C C . ASP A 1 183 ? -5.625 -21.419 -1.759 1.00 90.50 183 ASP A C 1
ATOM 1452 O O . ASP A 1 183 ? -6.448 -22.305 -1.550 1.00 90.50 183 ASP A O 1
ATOM 1456 N N . LYS A 1 184 ? -5.703 -20.232 -1.142 1.00 83.56 184 LYS A N 1
ATOM 1457 C CA . LYS A 1 184 ? -6.751 -19.875 -0.168 1.00 83.56 184 LYS A CA 1
ATOM 1458 C C . LYS A 1 184 ? -7.974 -19.223 -0.814 1.00 83.56 184 LYS A C 1
ATOM 1460 O O . LYS A 1 184 ? -8.993 -19.074 -0.148 1.00 83.56 184 LYS A O 1
ATOM 1465 N N . ASN A 1 185 ? -7.875 -18.839 -2.087 1.00 88.75 185 ASN A N 1
ATOM 1466 C CA . ASN A 1 185 ? -8.912 -18.151 -2.854 1.00 88.75 185 ASN A CA 1
ATOM 1467 C C . ASN A 1 185 ? -9.227 -18.946 -4.130 1.00 88.75 185 ASN A C 1
ATOM 1469 O O . ASN A 1 185 ? -9.159 -18.418 -5.238 1.00 88.75 185 ASN A O 1
ATOM 1473 N N . GLN A 1 186 ? -9.558 -20.229 -3.967 1.00 89.69 186 GLN A N 1
ATOM 1474 C CA . GLN A 1 186 ? -9.792 -21.159 -5.081 1.00 89.69 186 GLN A CA 1
ATOM 1475 C C . GLN A 1 186 ? -10.995 -20.767 -5.950 1.00 89.69 186 GLN A C 1
ATOM 1477 O O . GLN A 1 186 ? -11.025 -21.086 -7.134 1.00 89.69 186 GLN A O 1
ATOM 1482 N N . ASP A 1 187 ? -11.944 -20.012 -5.390 1.00 89.06 187 ASP A N 1
ATOM 1483 C CA . ASP A 1 187 ? -13.074 -19.445 -6.134 1.00 89.06 187 ASP A CA 1
ATOM 1484 C C . ASP A 1 187 ? -12.636 -18.410 -7.192 1.00 89.06 187 ASP A C 1
ATOM 1486 O O . ASP A 1 187 ? -13.425 -18.046 -8.061 1.00 89.06 187 ASP A O 1
ATOM 1490 N N . ASP A 1 188 ? -11.413 -17.874 -7.087 1.00 90.75 188 ASP A N 1
ATOM 1491 C CA . ASP A 1 188 ? -10.970 -16.691 -7.828 1.00 90.75 188 ASP A CA 1
ATOM 1492 C C . ASP A 1 188 ? -9.446 -16.656 -8.044 1.00 90.75 188 ASP A C 1
ATOM 1494 O O . ASP A 1 188 ? -8.757 -15.668 -7.765 1.00 90.75 188 ASP A O 1
ATOM 1498 N N . VAL A 1 189 ? -8.911 -17.779 -8.523 1.00 93.19 189 VAL A N 1
ATOM 1499 C CA . VAL A 1 189 ? -7.466 -18.026 -8.645 1.00 93.19 189 VAL A CA 1
ATOM 1500 C C . VAL A 1 189 ? -6.760 -16.957 -9.481 1.00 93.19 189 VAL A C 1
ATOM 1502 O O . VAL A 1 189 ? -5.714 -16.458 -9.070 1.00 93.19 189 VAL A O 1
ATOM 1505 N N . ASP A 1 190 ? -7.333 -16.549 -10.616 1.00 94.25 190 ASP A N 1
ATOM 1506 C CA . ASP A 1 190 ? -6.693 -15.595 -11.531 1.00 94.25 190 ASP A CA 1
ATOM 1507 C C . ASP A 1 190 ? -6.560 -14.193 -10.923 1.00 94.25 190 ASP A C 1
ATOM 1509 O O . ASP A 1 190 ? -5.525 -13.532 -11.068 1.00 94.25 190 ASP A O 1
ATOM 1513 N N . ARG A 1 191 ? -7.603 -13.708 -10.234 1.00 94.06 191 ARG A N 1
ATOM 1514 C CA . ARG A 1 191 ? -7.553 -12.396 -9.574 1.00 94.06 191 ARG A CA 1
ATOM 1515 C C . ARG A 1 191 ? -6.673 -12.451 -8.330 1.00 94.06 191 ARG A C 1
ATOM 1517 O O . ARG A 1 191 ? -5.914 -11.507 -8.098 1.00 94.06 191 ARG A O 1
ATOM 1524 N N . ALA A 1 192 ? -6.719 -13.548 -7.576 1.00 93.56 192 ALA A N 1
ATOM 1525 C CA . ALA A 1 192 ? -5.833 -13.785 -6.441 1.00 93.56 192 ALA A CA 1
ATOM 1526 C C . ALA A 1 192 ? -4.356 -13.786 -6.870 1.00 93.56 192 ALA A C 1
ATOM 1528 O O . ALA A 1 192 ? -3.545 -13.076 -6.281 1.00 93.56 192 ALA A O 1
ATOM 1529 N N . GLN A 1 193 ? -4.019 -14.479 -7.961 1.00 95.75 193 GLN A N 1
ATOM 1530 C CA . GLN A 1 193 ? -2.664 -14.521 -8.513 1.00 95.75 193 GLN A CA 1
ATOM 1531 C C . GLN A 1 193 ? -2.152 -13.123 -8.892 1.00 95.75 193 GLN A C 1
ATOM 1533 O O . GLN A 1 193 ? -1.061 -12.733 -8.476 1.00 95.75 193 GLN A O 1
ATOM 1538 N N . LYS A 1 194 ? -2.957 -12.321 -9.603 1.00 94.88 194 LYS A N 1
ATOM 1539 C CA . LYS A 1 194 ? -2.599 -10.930 -9.951 1.00 94.88 194 LYS A CA 1
ATOM 1540 C C . LYS A 1 194 ? -2.375 -10.053 -8.716 1.00 94.88 194 LYS A C 1
ATOM 1542 O O . LYS A 1 194 ? -1.411 -9.289 -8.658 1.00 94.88 194 LYS A O 1
ATOM 1547 N N . ALA A 1 195 ? -3.244 -10.175 -7.714 1.00 94.69 195 ALA A N 1
ATOM 1548 C CA . ALA A 1 195 ? -3.114 -9.445 -6.456 1.00 94.69 195 ALA A CA 1
ATOM 1549 C C . ALA A 1 195 ? -1.849 -9.868 -5.686 1.00 94.69 195 ALA A C 1
ATOM 1551 O O . ALA A 1 195 ? -1.106 -9.020 -5.189 1.00 94.69 195 ALA A O 1
ATOM 1552 N N . PHE A 1 196 ? -1.561 -11.170 -5.642 1.00 95.75 196 PHE A N 1
ATOM 1553 C CA . PHE A 1 196 ? -0.355 -11.724 -5.034 1.00 95.75 196 PHE A CA 1
ATOM 1554 C C . PHE A 1 196 ? 0.921 -11.224 -5.718 1.00 95.75 196 PHE A C 1
ATOM 1556 O O . PHE A 1 196 ? 1.870 -10.820 -5.044 1.00 95.75 196 PHE A O 1
ATOM 1563 N N . GLU A 1 197 ? 0.942 -11.178 -7.049 1.00 96.06 197 GLU A N 1
ATOM 1564 C CA . GLU A 1 197 ? 2.061 -10.628 -7.816 1.00 96.06 197 GLU A CA 1
ATOM 1565 C C . GLU A 1 197 ? 2.311 -9.151 -7.499 1.00 96.06 197 GLU A C 1
ATOM 1567 O O . GLU A 1 197 ? 3.466 -8.757 -7.319 1.00 96.06 197 GLU A O 1
ATOM 1572 N N . ALA A 1 198 ? 1.254 -8.344 -7.359 1.00 95.62 198 ALA A N 1
ATOM 1573 C CA . ALA A 1 198 ? 1.373 -6.942 -6.960 1.00 95.62 198 ALA A CA 1
ATOM 1574 C C . ALA A 1 198 ? 1.985 -6.797 -5.554 1.00 95.62 198 ALA A C 1
ATOM 1576 O O . ALA A 1 198 ? 2.928 -6.026 -5.369 1.00 95.62 198 ALA A O 1
ATOM 1577 N N . VAL A 1 199 ? 1.506 -7.586 -4.585 1.00 96.12 199 VAL A N 1
ATOM 1578 C CA . VAL A 1 199 ? 2.020 -7.613 -3.202 1.00 96.12 199 VAL A CA 1
ATOM 1579 C C . VAL A 1 199 ? 3.488 -8.040 -3.157 1.00 96.12 199 VAL A C 1
ATOM 1581 O O . VAL A 1 199 ? 4.305 -7.406 -2.488 1.00 96.12 199 VAL A O 1
ATOM 1584 N N . ASN A 1 200 ? 3.850 -9.078 -3.910 1.00 96.62 200 ASN A N 1
ATOM 1585 C CA . ASN A 1 200 ? 5.222 -9.572 -3.995 1.00 96.62 200 ASN A CA 1
ATOM 1586 C C . ASN A 1 200 ? 6.157 -8.556 -4.668 1.00 96.62 200 ASN A C 1
ATOM 1588 O O . ASN A 1 200 ? 7.269 -8.324 -4.194 1.00 96.62 200 ASN A O 1
ATOM 1592 N N . LYS A 1 201 ? 5.705 -7.903 -5.746 1.00 95.88 201 LYS A N 1
ATOM 1593 C CA . LYS A 1 201 ? 6.461 -6.834 -6.411 1.00 95.88 201 LYS A CA 1
ATOM 1594 C C . LYS A 1 201 ? 6.725 -5.671 -5.453 1.00 95.88 201 LYS A C 1
ATOM 1596 O O . LYS A 1 201 ? 7.869 -5.235 -5.354 1.00 95.88 201 LYS A O 1
ATOM 1601 N N . ALA A 1 202 ? 5.702 -5.222 -4.722 1.00 95.69 202 ALA A N 1
ATOM 1602 C CA . ALA A 1 202 ? 5.829 -4.155 -3.734 1.00 95.69 202 ALA A CA 1
ATOM 1603 C C . ALA A 1 202 ? 6.849 -4.504 -2.640 1.00 95.69 202 ALA A C 1
ATOM 1605 O O . ALA A 1 202 ? 7.762 -3.721 -2.379 1.00 95.69 202 ALA A O 1
ATOM 1606 N N . TYR A 1 203 ? 6.757 -5.705 -2.060 1.00 96.19 203 TYR A N 1
ATOM 1607 C CA . TYR A 1 203 ? 7.714 -6.157 -1.049 1.00 96.19 203 TYR A CA 1
ATOM 1608 C C . TYR A 1 203 ? 9.149 -6.197 -1.586 1.00 96.19 203 TYR A C 1
ATOM 1610 O O . TYR A 1 203 ? 10.037 -5.631 -0.959 1.00 96.19 203 TYR A O 1
ATOM 1618 N N . LYS A 1 204 ? 9.380 -6.763 -2.778 1.00 96.06 204 LYS A N 1
ATOM 1619 C CA . LYS A 1 204 ? 10.719 -6.800 -3.395 1.00 96.06 204 LYS A CA 1
ATOM 1620 C C . LYS A 1 204 ? 11.302 -5.408 -3.644 1.00 96.06 204 LYS A C 1
ATOM 1622 O O . LYS A 1 204 ? 12.511 -5.222 -3.542 1.00 96.06 204 LYS A O 1
ATOM 1627 N N . THR A 1 205 ? 10.463 -4.426 -3.983 1.00 94.38 205 THR A N 1
ATOM 1628 C CA . THR A 1 205 ? 10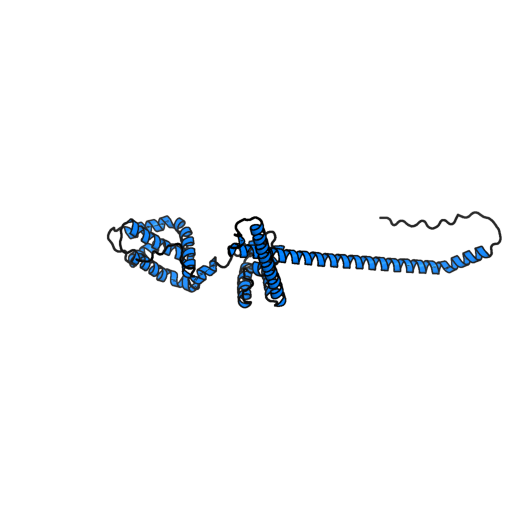.908 -3.033 -4.134 1.00 94.38 205 THR A CA 1
ATOM 1629 C C . THR A 1 205 ? 11.341 -2.423 -2.801 1.00 94.38 205 THR A C 1
ATOM 1631 O O . THR A 1 205 ? 12.334 -1.704 -2.780 1.00 94.38 205 THR A O 1
ATOM 1634 N N . LEU A 1 206 ? 10.637 -2.720 -1.705 1.00 93.88 206 LEU A N 1
ATOM 1635 C CA . LEU A 1 206 ? 10.953 -2.191 -0.372 1.00 93.88 206 LEU A CA 1
ATOM 1636 C C . LEU A 1 206 ? 12.059 -2.969 0.356 1.00 93.88 206 LEU A C 1
ATOM 1638 O O . LEU A 1 206 ? 12.725 -2.412 1.222 1.00 93.88 206 LEU A O 1
ATOM 1642 N N . GLU A 1 207 ? 12.259 -4.243 0.018 1.00 93.81 207 GLU A N 1
ATOM 1643 C CA . GLU A 1 207 ? 13.349 -5.075 0.539 1.00 93.81 207 GLU A CA 1
ATOM 1644 C C . GLU A 1 207 ? 14.713 -4.629 -0.011 1.00 93.81 207 GLU A C 1
ATOM 1646 O O . GLU A 1 207 ? 15.719 -4.722 0.687 1.00 93.81 207 GLU A O 1
ATOM 1651 N N . ASN A 1 208 ? 14.751 -4.103 -1.240 1.00 93.75 208 ASN A N 1
ATOM 1652 C CA . ASN A 1 208 ? 15.950 -3.495 -1.811 1.00 93.75 208 ASN A CA 1
ATOM 1653 C C . ASN A 1 208 ? 16.148 -2.072 -1.260 1.00 93.75 208 ASN A C 1
ATOM 1655 O O . ASN A 1 208 ? 15.300 -1.206 -1.471 1.00 93.75 208 ASN A O 1
ATOM 1659 N N . GLU A 1 209 ? 17.299 -1.803 -0.639 1.00 92.44 209 GLU A N 1
ATOM 1660 C CA . GLU A 1 209 ? 17.657 -0.485 -0.097 1.00 92.44 209 GLU A CA 1
ATOM 1661 C C . GLU A 1 209 ? 17.548 0.647 -1.132 1.00 92.44 209 GLU A C 1
ATOM 1663 O O . GLU A 1 209 ? 16.998 1.708 -0.835 1.00 92.44 209 GLU A O 1
ATOM 1668 N N . GLU A 1 210 ? 17.994 0.425 -2.373 1.00 93.81 210 GLU A N 1
ATOM 1669 C CA . GLU A 1 210 ? 17.890 1.420 -3.449 1.00 93.81 210 GLU A CA 1
ATOM 1670 C C . GLU A 1 210 ? 16.441 1.642 -3.897 1.00 93.81 210 GLU A C 1
ATOM 1672 O O . GLU A 1 210 ? 16.052 2.747 -4.282 1.00 93.81 210 GLU A O 1
ATOM 1677 N N . GLY A 1 211 ? 15.627 0.584 -3.882 1.00 91.62 211 GLY A N 1
ATOM 1678 C CA . GLY A 1 211 ? 14.203 0.666 -4.198 1.00 91.62 211 GLY A CA 1
ATOM 1679 C C . GLY A 1 211 ? 13.443 1.438 -3.123 1.00 91.62 211 GLY A C 1
ATOM 1680 O O . GLY A 1 211 ? 12.713 2.379 -3.440 1.00 91.62 211 GLY A O 1
ATOM 1681 N N . MET A 1 212 ? 13.693 1.104 -1.857 1.00 91.81 212 MET A N 1
ATOM 1682 C CA . MET A 1 212 ? 13.154 1.783 -0.682 1.00 91.81 212 MET A CA 1
ATOM 1683 C C . MET A 1 212 ? 13.532 3.265 -0.675 1.00 91.81 212 MET A C 1
ATOM 1685 O O . MET A 1 212 ? 12.660 4.123 -0.529 1.00 91.81 212 MET A O 1
ATOM 1689 N N . LYS A 1 213 ? 14.810 3.582 -0.916 1.00 93.81 213 LYS A N 1
ATOM 1690 C CA . LYS A 1 213 ? 15.297 4.963 -0.991 1.00 93.81 213 LYS A CA 1
ATOM 1691 C C . LYS A 1 213 ? 14.580 5.765 -2.078 1.00 93.81 213 LYS A C 1
ATOM 1693 O O . LYS A 1 213 ? 14.043 6.824 -1.775 1.00 93.81 213 LYS A O 1
ATOM 1698 N N . ARG A 1 214 ? 14.487 5.238 -3.305 1.00 93.31 214 ARG A N 1
ATOM 1699 C CA . ARG A 1 214 ? 13.765 5.907 -4.405 1.00 93.31 214 ARG A CA 1
ATOM 1700 C C . ARG A 1 214 ? 12.295 6.148 -4.072 1.00 93.31 214 ARG A C 1
ATOM 1702 O O . ARG A 1 214 ? 11.768 7.216 -4.363 1.00 93.31 214 ARG A O 1
ATOM 1709 N N . CYS A 1 215 ? 11.627 5.179 -3.446 1.00 93.44 215 CYS A N 1
ATOM 1710 C CA . CYS A 1 215 ? 10.230 5.351 -3.049 1.00 93.44 215 CYS A CA 1
ATOM 1711 C C . CYS A 1 215 ? 10.073 6.449 -1.986 1.00 93.44 215 CYS A C 1
ATOM 1713 O O . CYS A 1 215 ? 9.132 7.235 -2.069 1.00 93.44 215 CYS A O 1
ATOM 1715 N N . LYS A 1 216 ? 11.004 6.545 -1.026 1.00 93.31 216 LYS A N 1
ATOM 1716 C CA . LYS A 1 216 ? 11.024 7.629 -0.032 1.00 93.31 216 LYS A CA 1
ATOM 1717 C C . LYS A 1 216 ? 11.293 8.996 -0.659 1.00 93.31 216 LYS A C 1
ATOM 1719 O O . LYS A 1 216 ? 10.565 9.934 -0.362 1.00 93.31 216 LYS A O 1
ATOM 1724 N N . GLU A 1 217 ? 12.248 9.093 -1.582 1.00 94.75 217 GLU A N 1
ATOM 1725 C CA . GLU A 1 217 ? 12.545 10.338 -2.307 1.00 94.75 217 GLU A CA 1
ATOM 1726 C C . GLU A 1 217 ? 11.310 10.878 -3.046 1.00 94.75 217 GLU A C 1
ATOM 1728 O O . GLU A 1 217 ? 11.010 12.067 -2.961 1.00 94.75 217 GLU A O 1
ATOM 1733 N N . ILE A 1 218 ? 10.536 10.000 -3.696 1.00 94.06 218 ILE A N 1
ATOM 1734 C CA . ILE A 1 218 ? 9.277 10.374 -4.364 1.00 94.06 218 ILE A CA 1
ATOM 1735 C C . ILE A 1 218 ? 8.254 10.930 -3.362 1.00 94.06 218 ILE A C 1
ATOM 1737 O O . ILE A 1 218 ? 7.552 11.902 -3.647 1.00 94.06 218 ILE A O 1
ATOM 1741 N N . ILE A 1 219 ? 8.154 10.317 -2.183 1.00 93.25 219 ILE A N 1
ATOM 1742 C CA . ILE A 1 219 ? 7.225 10.737 -1.128 1.00 93.25 219 ILE A CA 1
ATOM 1743 C C . ILE A 1 219 ? 7.647 12.078 -0.532 1.00 93.25 219 ILE A C 1
ATOM 1745 O O . ILE A 1 219 ? 6.800 12.938 -0.288 1.00 93.25 219 ILE A O 1
ATOM 1749 N N . ASP A 1 220 ? 8.941 12.291 -0.325 1.00 93.62 220 ASP A N 1
ATOM 1750 C CA . ASP A 1 220 ? 9.459 13.555 0.187 1.00 93.62 220 ASP A CA 1
ATOM 1751 C C . ASP A 1 220 ? 9.308 14.683 -0.841 1.00 93.62 220 ASP A C 1
ATOM 1753 O O . ASP A 1 220 ? 8.910 15.795 -0.485 1.00 93.62 220 ASP A O 1
ATOM 1757 N N . GLU A 1 221 ? 9.486 14.390 -2.132 1.00 94.56 221 GLU A N 1
ATOM 1758 C CA . GLU A 1 221 ? 9.149 15.323 -3.207 1.00 94.56 221 GLU A CA 1
ATOM 1759 C C . GLU A 1 221 ? 7.650 15.670 -3.200 1.00 94.56 221 GLU A C 1
ATOM 1761 O O . GLU A 1 221 ? 7.278 16.840 -3.339 1.00 94.56 221 GLU A O 1
ATOM 1766 N N . ALA A 1 222 ? 6.773 14.683 -2.983 1.00 92.75 222 ALA A N 1
ATOM 1767 C CA . ALA A 1 222 ? 5.336 14.918 -2.864 1.00 92.75 222 ALA A CA 1
ATOM 1768 C C . ALA A 1 222 ? 5.002 15.844 -1.688 1.00 92.75 222 ALA A C 1
ATOM 1770 O O . ALA A 1 222 ? 4.237 16.798 -1.861 1.00 92.75 222 ALA A O 1
ATOM 1771 N N . LYS A 1 223 ? 5.603 15.600 -0.513 1.00 92.69 223 LYS A N 1
ATOM 1772 C CA . LYS A 1 223 ? 5.455 16.453 0.678 1.00 92.69 223 LYS A CA 1
ATOM 1773 C C . LYS A 1 223 ? 5.897 17.884 0.372 1.00 92.69 223 LYS A C 1
ATOM 1775 O O . LYS A 1 223 ? 5.131 18.813 0.618 1.00 92.69 223 LYS A O 1
ATOM 1780 N N . SER A 1 224 ? 7.070 18.057 -0.245 1.00 94.62 224 SER A N 1
ATOM 1781 C CA . SER A 1 224 ? 7.589 19.381 -0.611 1.00 94.62 224 SER A CA 1
ATOM 1782 C C . SER A 1 224 ? 6.660 20.120 -1.577 1.00 94.62 224 SER A C 1
ATOM 1784 O O . SER A 1 224 ? 6.364 21.295 -1.366 1.00 94.62 224 SER A O 1
ATOM 1786 N N . ARG A 1 225 ? 6.141 19.439 -2.610 1.00 92.19 225 ARG A N 1
ATOM 1787 C CA . ARG A 1 225 ? 5.196 20.035 -3.571 1.00 92.19 225 ARG A CA 1
ATOM 1788 C C . ARG A 1 225 ? 3.893 20.476 -2.910 1.00 92.19 225 ARG A C 1
ATOM 1790 O O . ARG A 1 225 ? 3.375 21.541 -3.242 1.00 92.19 225 ARG A O 1
ATOM 1797 N N . VAL A 1 226 ? 3.365 19.681 -1.980 1.00 90.25 226 VAL A N 1
ATOM 1798 C CA . VAL A 1 226 ? 2.156 20.044 -1.225 1.00 90.25 226 VAL A CA 1
ATOM 1799 C C . VAL A 1 226 ? 2.427 21.228 -0.304 1.00 90.25 226 VAL A C 1
ATOM 1801 O O . VAL A 1 226 ? 1.637 22.170 -0.287 1.00 90.25 226 VAL A O 1
ATOM 1804 N N . ASP A 1 227 ? 3.555 21.237 0.404 1.00 90.62 227 ASP A N 1
ATOM 1805 C CA . ASP A 1 227 ? 3.939 22.360 1.260 1.00 90.62 227 ASP A CA 1
ATOM 1806 C C . ASP A 1 227 ? 4.096 23.658 0.457 1.00 90.62 227 ASP A C 1
ATOM 1808 O O . ASP A 1 227 ? 3.616 24.713 0.877 1.00 90.62 227 ASP A O 1
ATOM 1812 N N . ASP A 1 228 ? 4.710 23.599 -0.724 1.00 92.38 228 ASP A N 1
ATOM 1813 C CA . ASP A 1 228 ? 4.862 24.764 -1.595 1.00 92.38 228 ASP A CA 1
ATOM 1814 C C . ASP A 1 228 ? 3.527 25.232 -2.183 1.00 92.38 228 ASP A C 1
ATOM 1816 O O . ASP A 1 228 ? 3.267 26.438 -2.229 1.00 92.38 228 ASP A O 1
ATOM 1820 N N . MET A 1 229 ? 2.634 24.306 -2.541 1.00 89.62 229 MET A N 1
ATOM 1821 C CA . MET A 1 229 ? 1.264 24.625 -2.944 1.00 89.62 229 MET A CA 1
ATOM 1822 C C . MET A 1 229 ? 0.505 25.348 -1.819 1.00 89.62 229 MET A C 1
ATOM 1824 O O . MET A 1 229 ? -0.137 26.371 -2.072 1.00 89.62 229 MET A O 1
ATOM 1828 N N . ILE A 1 230 ? 0.605 24.873 -0.572 1.00 87.94 230 ILE A N 1
ATOM 1829 C CA . ILE A 1 230 ? -0.026 25.513 0.596 1.00 87.94 230 ILE A CA 1
ATOM 1830 C C . ILE A 1 230 ? 0.553 26.919 0.808 1.00 87.94 230 ILE A C 1
ATOM 1832 O O . ILE A 1 230 ? -0.200 27.884 0.966 1.00 87.94 230 ILE A O 1
ATOM 1836 N N . LYS A 1 231 ? 1.884 27.080 0.745 1.00 89.12 231 LYS A N 1
ATOM 1837 C CA . LYS A 1 231 ? 2.542 28.398 0.846 1.00 89.12 231 LYS A CA 1
ATOM 1838 C C . LYS A 1 231 ? 2.054 29.362 -0.239 1.00 89.12 231 LYS A C 1
ATOM 1840 O O . LYS A 1 231 ? 1.794 30.532 0.054 1.00 89.12 231 LYS A O 1
ATOM 1845 N N . GLN A 1 232 ? 1.918 28.894 -1.481 1.00 89.19 232 GLN A N 1
ATOM 1846 C CA . GLN A 1 232 ? 1.423 29.705 -2.596 1.00 89.19 232 GLN A CA 1
ATOM 1847 C C . GLN A 1 232 ? -0.039 30.120 -2.395 1.00 89.19 232 GLN A C 1
ATOM 1849 O O . GLN A 1 232 ? -0.337 31.311 -2.517 1.00 89.19 232 GLN A O 1
ATOM 1854 N N . LYS A 1 233 ? -0.921 29.189 -2.001 1.00 86.69 233 LYS A N 1
ATOM 1855 C CA . LYS A 1 233 ? -2.328 29.480 -1.668 1.00 86.69 233 LYS A CA 1
ATOM 1856 C C . LYS A 1 233 ? -2.438 30.548 -0.577 1.00 86.69 233 LYS A C 1
ATOM 1858 O O . LYS A 1 233 ? -3.128 31.547 -0.765 1.00 86.69 233 LYS A O 1
ATOM 1863 N N . ARG A 1 234 ? -1.677 30.412 0.515 1.00 85.50 234 ARG A N 1
ATOM 1864 C CA . ARG A 1 234 ? -1.632 31.412 1.599 1.00 85.50 234 ARG A CA 1
ATOM 1865 C C . ARG A 1 234 ? -1.159 32.783 1.107 1.00 85.50 234 ARG A C 1
ATOM 1867 O O . ARG A 1 234 ? -1.735 33.808 1.466 1.00 85.50 234 ARG A O 1
ATOM 1874 N N . LYS A 1 235 ? -0.130 32.826 0.250 1.00 88.06 235 LYS A N 1
ATOM 1875 C CA . LYS A 1 235 ? 0.368 34.080 -0.345 1.00 88.06 235 LYS A CA 1
ATOM 1876 C C . LYS A 1 235 ? -0.686 34.750 -1.230 1.00 88.06 235 LYS A C 1
ATOM 1878 O O . LYS A 1 235 ? -0.756 35.978 -1.252 1.00 88.06 235 LYS A O 1
ATOM 1883 N N . GLN A 1 236 ? -1.487 33.969 -1.948 1.00 85.69 236 GLN A N 1
ATOM 1884 C CA . GLN A 1 236 ? -2.567 34.477 -2.787 1.00 85.69 236 GLN A CA 1
ATOM 1885 C C . GLN A 1 236 ? -3.744 35.004 -1.956 1.00 85.69 236 GLN A C 1
ATOM 1887 O O . GLN A 1 236 ? -4.157 36.140 -2.171 1.00 85.69 236 GLN A O 1
ATOM 1892 N N . LEU A 1 237 ? -4.197 34.264 -0.939 1.00 85.25 237 LEU A N 1
ATOM 1893 C CA . LEU A 1 237 ? -5.244 34.722 -0.013 1.00 85.25 237 LEU A CA 1
ATOM 1894 C C . LEU A 1 237 ? -4.861 36.035 0.683 1.00 85.25 237 LEU A C 1
ATOM 1896 O O . LEU A 1 237 ? -5.683 36.944 0.781 1.00 85.25 237 LEU A O 1
ATOM 1900 N N . LYS A 1 238 ? -3.579 36.184 1.054 1.00 85.12 238 LYS A N 1
ATOM 1901 C CA . LYS A 1 238 ? -3.036 37.436 1.600 1.00 85.12 238 LYS A CA 1
ATOM 1902 C C . LYS A 1 238 ? -3.134 38.611 0.620 1.00 85.12 238 LYS A C 1
ATOM 1904 O O . LYS A 1 238 ? -3.415 39.725 1.046 1.00 85.12 238 LYS A O 1
ATOM 1909 N N . LYS A 1 239 ? -2.884 38.383 -0.676 1.00 87.75 239 LYS A N 1
ATOM 1910 C CA . LYS A 1 239 ? -3.020 39.418 -1.721 1.00 87.75 239 LYS A CA 1
ATOM 1911 C C . LYS A 1 239 ? -4.480 39.795 -1.971 1.00 87.75 239 LYS A C 1
ATOM 1913 O O . LYS A 1 239 ? -4.755 40.948 -2.269 1.00 87.75 239 LYS A O 1
ATOM 1918 N N . GLU A 1 240 ? -5.389 38.833 -1.848 1.00 83.75 240 GLU A N 1
ATOM 1919 C CA . GLU A 1 240 ? -6.831 39.015 -2.048 1.00 83.75 240 GLU A CA 1
ATOM 1920 C C . GLU A 1 240 ? -7.556 39.551 -0.798 1.00 83.75 240 GLU A C 1
ATOM 1922 O O . GLU A 1 240 ? -8.765 39.760 -0.843 1.00 83.75 240 GLU A O 1
ATOM 1927 N N . GLY A 1 241 ? -6.844 39.766 0.317 1.00 76.94 241 GLY A N 1
ATOM 1928 C CA . GLY A 1 241 ? -7.419 40.265 1.572 1.00 76.94 241 GLY A CA 1
ATOM 1929 C C . GLY A 1 241 ? -8.375 39.285 2.266 1.00 76.94 241 GLY A C 1
ATOM 1930 O O . GLY A 1 241 ? -9.156 39.699 3.119 1.00 76.94 241 GLY A O 1
ATOM 1931 N N . LYS A 1 242 ? -8.337 37.997 1.903 1.00 81.31 242 LYS A N 1
ATOM 1932 C CA . LYS A 1 242 ? -9.181 36.935 2.475 1.00 81.31 242 LYS A CA 1
ATOM 1933 C C . LYS A 1 242 ? -8.515 36.298 3.707 1.00 81.31 242 LYS A C 1
ATOM 1935 O O . LYS A 1 242 ? -7.289 36.377 3.835 1.00 81.31 242 LYS A O 1
ATOM 1940 N N . PRO A 1 243 ? -9.285 35.642 4.599 1.00 70.31 243 PRO A N 1
ATOM 1941 C CA . PRO A 1 243 ? -8.726 34.849 5.692 1.00 70.31 243 PRO A CA 1
ATOM 1942 C C . PRO A 1 243 ? -7.686 33.842 5.182 1.00 70.31 243 PRO A C 1
ATOM 1944 O O . PRO A 1 243 ? -7.876 33.226 4.136 1.00 70.31 243 PRO A O 1
ATOM 1947 N N . LEU A 1 244 ? -6.582 33.690 5.918 1.00 71.50 244 LEU A N 1
ATOM 1948 C CA . LEU A 1 244 ? -5.459 32.808 5.556 1.00 71.50 244 LEU A CA 1
ATOM 1949 C C . LEU A 1 244 ? -5.732 31.324 5.825 1.00 71.50 244 LEU A C 1
ATOM 1951 O O . LEU A 1 244 ? -4.813 30.520 5.684 1.00 71.50 244 LEU A O 1
ATOM 1955 N N . ASP A 1 245 ? -6.952 30.996 6.240 1.00 65.88 245 ASP A N 1
ATOM 1956 C CA . ASP A 1 245 ? -7.358 29.644 6.586 1.00 65.88 245 ASP A CA 1
ATOM 1957 C C . ASP A 1 245 ? -7.423 28.798 5.314 1.00 65.88 245 ASP A C 1
ATOM 1959 O O . ASP A 1 245 ? -8.133 29.126 4.355 1.00 65.88 245 ASP A O 1
ATOM 1963 N N . VAL A 1 246 ? -6.609 27.749 5.274 1.00 66.31 246 VAL A N 1
ATOM 1964 C CA . VAL A 1 246 ? -6.521 26.834 4.139 1.00 66.31 246 VAL A CA 1
ATOM 1965 C C . VAL A 1 246 ? -7.065 25.482 4.602 1.00 66.31 246 VAL A C 1
ATOM 1967 O O . VAL A 1 246 ? -6.637 24.999 5.643 1.00 66.31 246 VAL A O 1
ATOM 1970 N N . PRO A 1 247 ? -7.971 24.819 3.855 1.00 62.47 247 PRO A N 1
ATOM 1971 C CA . PRO A 1 247 ? -8.518 23.514 4.246 1.00 62.47 247 PRO A CA 1
ATOM 1972 C C . PRO A 1 247 ? -7.448 22.468 4.607 1.00 62.47 247 PRO A C 1
ATOM 1974 O O . PRO A 1 247 ? -7.672 21.607 5.447 1.00 62.47 247 PRO A O 1
ATOM 1977 N N . GLU A 1 248 ? -6.268 22.553 4.000 1.00 60.56 248 GLU A N 1
ATOM 1978 C CA . GLU A 1 248 ? -5.094 21.717 4.255 1.00 60.56 248 GLU A CA 1
ATOM 1979 C C . GLU A 1 248 ? -4.339 22.033 5.568 1.00 60.56 248 GLU A C 1
ATOM 1981 O O . GLU A 1 248 ? -3.308 21.414 5.834 1.00 60.56 248 GLU A O 1
ATOM 1986 N N . ASP A 1 249 ? -4.838 22.955 6.397 1.00 64.44 249 ASP A N 1
ATOM 1987 C CA . ASP A 1 249 ? -4.362 23.201 7.767 1.00 64.44 249 ASP A CA 1
ATOM 1988 C C . ASP A 1 249 ? -4.842 22.113 8.742 1.00 64.44 249 ASP A C 1
ATOM 1990 O O . ASP A 1 249 ? -4.190 21.843 9.754 1.00 64.44 249 ASP A O 1
ATOM 1994 N N . GLU A 1 250 ? -5.921 21.402 8.395 1.00 74.94 250 GLU A N 1
ATOM 1995 C CA . GLU A 1 250 ? -6.294 20.162 9.068 1.00 74.94 250 GLU A CA 1
ATOM 1996 C C . GLU A 1 250 ? -5.317 19.027 8.690 1.00 74.94 250 GLU A C 1
ATOM 1998 O O . GLU A 1 250 ? -5.099 18.745 7.501 1.00 74.94 250 GLU A O 1
ATOM 2003 N N . PRO A 1 251 ? -4.761 18.300 9.677 1.00 77.31 251 PRO A N 1
ATOM 2004 C CA . PRO A 1 251 ? -3.725 17.294 9.442 1.00 77.31 251 PRO A CA 1
ATOM 2005 C C . PRO A 1 251 ? -4.182 16.147 8.527 1.00 77.31 251 PRO A C 1
ATOM 2007 O O . PRO A 1 251 ? -3.373 15.600 7.778 1.00 77.31 251 PRO A O 1
ATOM 2010 N N . GLU A 1 252 ? -5.468 15.794 8.537 1.00 74.19 252 GLU A N 1
ATOM 2011 C CA . GLU A 1 252 ? -6.027 14.740 7.680 1.00 74.19 252 GLU A CA 1
ATOM 2012 C C . GLU A 1 252 ? -6.105 15.162 6.209 1.00 74.19 252 GLU A C 1
ATOM 2014 O O . GLU A 1 252 ? -5.699 14.410 5.319 1.00 74.19 252 GLU A O 1
ATOM 2019 N N . LYS A 1 253 ? -6.539 16.398 5.941 1.00 76.62 253 LYS A N 1
ATOM 2020 C CA . LYS A 1 253 ? -6.594 16.951 4.581 1.00 76.62 253 LYS A CA 1
ATOM 2021 C C . LYS A 1 253 ? -5.194 17.131 4.000 1.00 76.62 253 LYS A C 1
ATOM 2023 O O . LYS A 1 253 ? -4.985 16.823 2.827 1.00 76.62 253 LYS A O 1
ATOM 2028 N N . LYS A 1 254 ? -4.209 17.519 4.822 1.00 80.75 254 LYS A N 1
ATOM 2029 C CA . LYS A 1 254 ? -2.797 17.544 4.409 1.00 80.75 254 LYS A CA 1
ATOM 2030 C C . LYS A 1 254 ? -2.285 16.152 4.039 1.00 80.75 254 LYS A C 1
ATOM 2032 O O . LYS A 1 254 ? -1.681 15.993 2.980 1.00 80.75 254 LYS A O 1
ATOM 2037 N N . LYS A 1 255 ? -2.551 15.136 4.870 1.00 77.88 255 LYS A N 1
ATOM 2038 C CA . LYS A 1 255 ? -2.186 13.740 4.568 1.00 77.88 255 LYS A CA 1
ATOM 2039 C C . LYS A 1 255 ? -2.809 13.269 3.254 1.00 77.88 255 LYS A C 1
ATOM 2041 O O . LYS A 1 255 ? -2.107 12.690 2.430 1.00 77.88 255 LYS A O 1
ATOM 2046 N N . HIS A 1 256 ? -4.085 13.576 3.020 1.00 76.31 256 HIS A N 1
ATOM 2047 C CA . HIS A 1 256 ? -4.756 13.244 1.765 1.00 76.31 256 HIS A CA 1
ATOM 2048 C C . HIS A 1 256 ? -4.145 13.975 0.556 1.00 76.31 256 HIS A C 1
ATOM 2050 O O . HIS A 1 256 ? -3.912 13.360 -0.482 1.00 76.31 256 HIS A O 1
ATOM 2056 N N . ALA A 1 257 ? -3.813 15.262 0.683 1.00 80.31 257 ALA A N 1
ATOM 2057 C CA . ALA A 1 257 ? -3.148 16.011 -0.383 1.00 80.31 257 ALA A CA 1
ATOM 2058 C C . ALA A 1 257 ? -1.770 15.418 -0.731 1.00 80.31 257 ALA A C 1
ATOM 2060 O O . ALA A 1 257 ? -1.454 15.242 -1.910 1.00 80.31 257 ALA A O 1
ATOM 2061 N N . VAL A 1 258 ? -0.975 15.052 0.283 1.00 84.25 258 VAL A N 1
ATOM 2062 C CA . VAL A 1 258 ? 0.310 14.355 0.095 1.00 84.25 258 VAL A CA 1
ATOM 2063 C C . VAL A 1 258 ? 0.091 13.007 -0.582 1.00 84.25 258 VAL A C 1
ATOM 2065 O O . VAL A 1 258 ? 0.781 12.704 -1.548 1.00 84.25 258 VAL A O 1
ATOM 2068 N N . TYR A 1 259 ? -0.903 12.231 -0.151 1.00 81.31 259 TYR A N 1
ATOM 2069 C CA . TYR A 1 259 ? -1.262 10.958 -0.776 1.00 81.31 259 TYR A CA 1
ATOM 2070 C C . TYR A 1 259 ? -1.565 11.097 -2.276 1.00 81.31 259 TYR A C 1
ATOM 2072 O O . TYR A 1 259 ? -0.982 10.384 -3.099 1.00 81.31 259 TYR A O 1
ATOM 2080 N N . VAL A 1 260 ? -2.431 12.046 -2.647 1.00 80.69 260 VAL A N 1
ATOM 2081 C CA . VAL A 1 260 ? -2.797 12.302 -4.048 1.00 80.69 260 VAL A CA 1
ATOM 2082 C C . VAL A 1 260 ? -1.567 12.712 -4.860 1.00 80.69 260 VAL A C 1
ATOM 2084 O O . VAL A 1 260 ? -1.347 12.198 -5.960 1.00 80.69 260 VAL A O 1
ATOM 2087 N N . GLN A 1 261 ? -0.732 13.599 -4.312 1.00 85.81 261 GLN A N 1
ATOM 2088 C CA . GLN A 1 261 ? 0.472 14.071 -4.991 1.00 85.81 261 GLN A CA 1
ATOM 2089 C C . GLN A 1 261 ? 1.524 12.963 -5.159 1.00 85.81 261 GLN A C 1
ATOM 2091 O O . GLN A 1 261 ? 2.157 12.887 -6.213 1.00 85.81 261 GLN A O 1
ATOM 2096 N N . THR A 1 262 ? 1.670 12.080 -4.170 1.00 87.50 262 THR A N 1
ATOM 2097 C CA . THR A 1 262 ? 2.530 10.891 -4.235 1.00 87.50 262 THR A CA 1
ATOM 2098 C C . THR A 1 262 ? 2.070 9.954 -5.345 1.00 87.50 262 THR A C 1
ATOM 2100 O O . THR A 1 262 ? 2.864 9.600 -6.215 1.00 87.50 262 THR A O 1
ATOM 2103 N N . CYS A 1 263 ? 0.779 9.601 -5.385 1.00 84.00 263 CYS A N 1
ATOM 2104 C CA . CYS A 1 263 ? 0.232 8.736 -6.436 1.00 84.00 263 CYS A CA 1
ATOM 2105 C C . CYS A 1 263 ? 0.470 9.321 -7.834 1.00 84.00 263 CYS A C 1
ATOM 2107 O O . CYS A 1 263 ? 0.849 8.601 -8.759 1.00 84.00 263 CYS A O 1
ATOM 2109 N N . LYS A 1 264 ? 0.303 10.642 -7.979 1.00 85.94 264 LYS A N 1
ATOM 2110 C CA . LYS A 1 264 ? 0.566 11.350 -9.234 1.00 85.94 264 LYS A CA 1
ATOM 2111 C C . LYS A 1 264 ? 2.033 11.257 -9.654 1.00 85.94 264 LYS A C 1
ATOM 2113 O O . LYS A 1 264 ? 2.302 10.975 -10.815 1.00 85.94 264 LYS A O 1
ATOM 2118 N N . LEU A 1 265 ? 2.969 11.445 -8.723 1.00 90.06 265 LEU A N 1
ATOM 2119 C CA . LEU A 1 265 ? 4.401 11.341 -9.004 1.00 90.06 265 LEU A CA 1
ATOM 2120 C C . LEU A 1 265 ? 4.815 9.939 -9.453 1.00 90.06 265 LEU A C 1
ATOM 2122 O O . LEU A 1 265 ? 5.506 9.808 -10.461 1.00 90.06 265 LEU A O 1
ATOM 2126 N N . PHE A 1 266 ? 4.359 8.896 -8.756 1.00 90.44 266 PHE A N 1
ATOM 2127 C CA . PHE A 1 266 ? 4.618 7.514 -9.171 1.00 90.44 266 PHE A CA 1
ATOM 2128 C C . PHE A 1 266 ? 4.086 7.241 -10.587 1.00 90.44 266 PHE A C 1
ATOM 2130 O O . PHE A 1 266 ? 4.802 6.677 -11.415 1.00 90.44 266 PHE A O 1
ATOM 2137 N N . ALA A 1 267 ? 2.865 7.690 -10.895 1.00 88.00 267 ALA A N 1
ATOM 2138 C CA . ALA A 1 267 ? 2.277 7.540 -12.226 1.00 88.00 267 ALA A CA 1
ATOM 2139 C C . ALA A 1 267 ? 3.028 8.338 -13.309 1.00 88.00 267 ALA A C 1
ATOM 2141 O O . ALA A 1 267 ? 3.249 7.823 -14.407 1.00 88.00 267 ALA A O 1
ATOM 2142 N N . ASP A 1 268 ? 3.443 9.572 -13.010 1.00 87.69 268 ASP A N 1
ATOM 2143 C CA . ASP A 1 268 ? 4.207 10.419 -13.930 1.00 87.69 268 ASP A CA 1
ATOM 2144 C C . ASP A 1 268 ? 5.576 9.796 -14.254 1.00 87.69 268 ASP A C 1
ATOM 2146 O O . ASP A 1 268 ? 5.964 9.754 -15.425 1.00 87.69 268 ASP A O 1
ATOM 2150 N N . LEU A 1 269 ? 6.277 9.260 -13.249 1.00 90.62 269 LEU A N 1
ATOM 2151 C CA . LEU A 1 269 ? 7.566 8.585 -13.426 1.00 90.62 269 LEU A CA 1
ATOM 2152 C C . LEU A 1 269 ? 7.442 7.303 -14.255 1.00 90.62 269 LEU A C 1
ATOM 2154 O O . LEU A 1 269 ? 8.263 7.074 -15.147 1.00 90.62 269 LEU A O 1
ATOM 2158 N N . GLU A 1 270 ? 6.410 6.490 -14.015 1.00 89.81 270 GLU A N 1
ATOM 2159 C CA . GLU A 1 270 ? 6.183 5.281 -14.813 1.00 89.81 270 GLU A CA 1
ATOM 2160 C C . GLU A 1 270 ? 5.808 5.632 -16.258 1.00 89.81 270 GLU A C 1
ATOM 2162 O O . GLU A 1 270 ? 6.327 5.025 -17.195 1.00 89.81 270 GLU A O 1
ATOM 2167 N N . ARG A 1 271 ? 4.993 6.674 -16.473 1.00 89.62 271 ARG A N 1
ATOM 2168 C CA . ARG A 1 271 ? 4.699 7.174 -17.824 1.00 89.62 271 ARG A CA 1
ATOM 2169 C C . ARG A 1 271 ? 5.976 7.610 -18.543 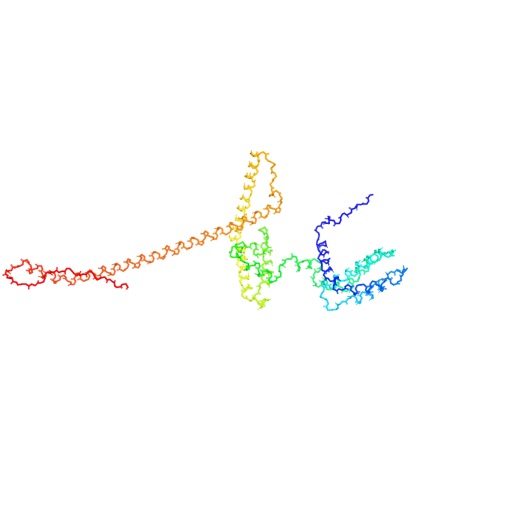1.00 89.62 271 ARG A C 1
ATOM 2171 O O . ARG A 1 271 ? 6.190 7.210 -19.684 1.00 89.62 271 ARG A O 1
ATOM 2178 N N . MET A 1 272 ? 6.840 8.379 -17.876 1.00 91.31 272 MET A N 1
ATOM 2179 C CA . MET A 1 272 ? 8.130 8.796 -18.441 1.00 91.31 272 MET A CA 1
ATOM 2180 C C . MET A 1 272 ? 9.046 7.605 -18.740 1.00 91.31 272 MET A C 1
ATOM 2182 O O . MET A 1 272 ? 9.816 7.639 -19.701 1.00 91.31 272 MET A O 1
ATOM 2186 N N . ARG A 1 273 ? 8.985 6.545 -17.929 1.00 91.81 273 ARG A N 1
ATOM 2187 C CA . ARG A 1 273 ? 9.741 5.316 -18.168 1.00 91.81 273 ARG A CA 1
ATOM 2188 C C . ARG A 1 273 ? 9.256 4.581 -19.413 1.00 91.81 273 ARG A C 1
ATOM 2190 O O . ARG A 1 273 ? 10.082 4.277 -20.268 1.00 91.81 273 ARG A O 1
ATOM 2197 N N . ILE A 1 274 ? 7.950 4.357 -19.536 1.00 88.88 274 ILE A N 1
ATOM 2198 C CA . ILE A 1 274 ? 7.345 3.702 -20.705 1.00 88.88 274 ILE A CA 1
ATOM 2199 C C . ILE A 1 274 ? 7.651 4.498 -21.978 1.00 88.88 274 ILE A C 1
ATOM 2201 O O . ILE A 1 274 ? 8.033 3.929 -22.999 1.00 88.88 274 ILE A O 1
ATOM 2205 N N . GLU A 1 275 ? 7.545 5.826 -21.928 1.00 92.12 275 GLU A N 1
ATOM 2206 C CA . GLU A 1 275 ? 7.858 6.685 -23.073 1.00 92.12 275 GLU A CA 1
ATOM 2207 C C . GLU A 1 275 ? 9.329 6.564 -23.508 1.00 92.12 275 GLU A C 1
ATOM 2209 O O . GLU A 1 275 ? 9.634 6.518 -24.699 1.00 92.12 275 GLU A O 1
ATOM 2214 N N . ARG A 1 276 ? 10.256 6.455 -22.551 1.00 93.62 276 ARG A N 1
ATOM 2215 C CA . ARG A 1 276 ? 11.676 6.232 -22.849 1.00 93.62 276 ARG A CA 1
ATOM 2216 C C . ARG A 1 276 ? 11.917 4.859 -23.472 1.00 93.62 276 ARG A C 1
ATOM 2218 O O . ARG A 1 276 ? 12.578 4.776 -24.499 1.00 93.62 276 ARG A O 1
ATOM 2225 N N . GLU A 1 277 ? 11.355 3.804 -22.886 1.00 92.38 277 GLU A N 1
ATOM 2226 C CA . GLU A 1 277 ? 11.514 2.428 -23.376 1.00 92.38 277 GLU A CA 1
ATOM 2227 C C . GLU A 1 277 ? 10.920 2.257 -24.784 1.00 92.38 277 GLU A C 1
ATOM 2229 O O . GLU A 1 277 ? 11.535 1.639 -25.654 1.00 92.38 277 GLU A O 1
ATOM 2234 N N . THR A 1 278 ? 9.754 2.854 -25.044 1.00 92.44 278 THR A N 1
ATOM 2235 C CA . THR A 1 278 ? 9.149 2.854 -26.385 1.00 92.44 278 THR A CA 1
ATOM 2236 C C . THR A 1 278 ? 9.995 3.626 -27.391 1.00 92.44 278 THR A C 1
ATOM 2238 O O . THR A 1 278 ? 10.215 3.127 -28.495 1.00 92.44 278 THR A O 1
ATOM 2241 N N . ARG A 1 279 ? 10.535 4.793 -27.018 1.00 94.31 279 ARG A N 1
ATOM 2242 C CA . ARG A 1 279 ? 11.457 5.560 -27.870 1.00 94.31 279 ARG A CA 1
ATOM 2243 C C . ARG A 1 279 ? 12.707 4.755 -28.223 1.00 94.31 279 ARG A C 1
ATOM 2245 O O . ARG A 1 279 ? 13.028 4.642 -29.401 1.00 94.31 279 ARG A O 1
ATOM 2252 N N . GLU A 1 280 ? 13.355 4.138 -27.237 1.00 94.75 280 GLU A N 1
ATOM 2253 C CA . GLU A 1 280 ? 14.532 3.287 -27.457 1.00 94.75 280 GLU A CA 1
ATOM 2254 C C . GLU A 1 280 ? 14.216 2.087 -28.361 1.00 94.75 280 GLU A C 1
ATOM 2256 O O . GLU A 1 280 ? 15.008 1.734 -29.234 1.00 94.75 280 GLU A O 1
ATOM 2261 N N . MET A 1 281 ? 13.050 1.459 -28.187 1.00 93.38 281 MET A N 1
ATOM 2262 C CA . MET A 1 281 ? 12.598 0.363 -29.046 1.00 93.38 281 MET A CA 1
ATOM 2263 C C . MET A 1 281 ? 12.399 0.823 -30.497 1.00 93.38 281 MET A C 1
ATOM 2265 O O . MET A 1 281 ? 12.867 0.153 -31.419 1.00 93.38 281 MET A O 1
ATOM 2269 N N . HIS A 1 282 ? 11.779 1.987 -30.708 1.00 94.12 282 HIS A N 1
ATOM 2270 C CA . HIS A 1 282 ? 11.620 2.571 -32.040 1.00 94.12 282 HIS A CA 1
ATOM 2271 C C . HIS A 1 282 ? 12.962 2.939 -32.682 1.00 94.12 282 HIS A C 1
ATOM 2273 O O . HIS A 1 282 ? 13.153 2.685 -33.870 1.00 94.12 282 HIS A O 1
ATOM 2279 N N . GLU A 1 283 ? 13.904 3.488 -31.915 1.00 94.06 283 GLU A N 1
ATOM 2280 C CA . GLU A 1 283 ? 15.256 3.794 -32.393 1.00 94.06 283 GLU A CA 1
ATOM 2281 C C . GLU A 1 283 ? 16.018 2.528 -32.799 1.00 94.06 283 GLU A C 1
ATOM 2283 O O . GLU A 1 283 ? 16.598 2.486 -33.883 1.00 94.06 283 GLU A O 1
ATOM 2288 N N . ARG A 1 284 ? 15.961 1.464 -31.986 1.00 94.75 284 ARG A N 1
ATOM 2289 C CA . ARG A 1 284 ? 16.573 0.166 -32.324 1.00 94.75 284 ARG A CA 1
ATOM 2290 C C . ARG A 1 284 ? 15.974 -0.430 -33.591 1.00 94.75 284 ARG A C 1
ATOM 2292 O O . ARG A 1 284 ? 16.718 -0.926 -34.431 1.00 94.75 284 ARG A O 1
ATOM 2299 N N . LYS A 1 285 ? 14.649 -0.354 -33.742 1.00 95.19 285 LYS A N 1
ATOM 2300 C CA . LYS A 1 285 ? 13.959 -0.838 -34.940 1.00 95.19 285 LYS A CA 1
ATOM 2301 C C . LYS A 1 285 ? 14.387 -0.061 -36.186 1.00 95.19 285 LYS A C 1
ATOM 2303 O O . LYS A 1 285 ? 14.761 -0.678 -37.174 1.00 95.19 285 LYS A O 1
ATOM 2308 N N . ARG A 1 286 ? 14.407 1.274 -36.114 1.00 95.38 286 ARG A N 1
ATOM 2309 C CA . ARG A 1 286 ? 14.875 2.124 -37.220 1.00 95.38 286 ARG A CA 1
ATOM 2310 C C . ARG A 1 286 ? 16.315 1.816 -37.611 1.00 95.38 286 ARG A C 1
ATOM 2312 O O . ARG A 1 286 ? 16.605 1.709 -38.792 1.00 95.38 286 ARG A O 1
ATOM 2319 N N . LYS A 1 287 ? 17.201 1.642 -36.629 1.00 96.00 287 LYS A N 1
ATOM 2320 C CA . LYS A 1 287 ? 18.602 1.307 -36.888 1.00 96.00 287 LYS A CA 1
ATOM 2321 C C . LYS A 1 287 ? 18.752 -0.051 -37.583 1.00 96.00 287 LYS A C 1
ATOM 2323 O O . LYS A 1 287 ? 19.526 -0.155 -38.523 1.00 96.00 287 LYS A O 1
ATOM 2328 N N . ALA A 1 288 ? 17.991 -1.062 -37.160 1.00 95.44 288 ALA A N 1
ATOM 2329 C CA . ALA A 1 288 ? 17.993 -2.374 -37.808 1.00 95.44 288 ALA A CA 1
ATOM 2330 C C . ALA A 1 288 ? 17.487 -2.304 -39.262 1.00 95.44 288 ALA A C 1
ATOM 2332 O O . ALA A 1 288 ? 18.098 -2.894 -40.147 1.00 95.44 288 ALA A O 1
ATOM 2333 N N . GLU A 1 289 ? 16.421 -1.538 -39.518 1.00 94.62 289 GLU A N 1
ATOM 2334 C CA . GLU A 1 289 ? 15.911 -1.297 -40.877 1.00 94.62 289 GLU A CA 1
ATOM 2335 C C . GLU A 1 289 ? 16.937 -0.543 -41.747 1.00 94.62 289 GLU A C 1
ATOM 2337 O O . GLU A 1 289 ? 17.135 -0.876 -42.913 1.00 94.62 289 GLU A O 1
ATOM 2342 N N . GLU A 1 290 ? 17.625 0.460 -41.190 1.00 94.88 290 GLU A N 1
ATOM 2343 C CA . GLU A 1 290 ? 18.687 1.199 -41.886 1.00 94.88 290 GLU A CA 1
ATOM 2344 C C . GLU A 1 290 ? 19.885 0.292 -42.236 1.00 94.88 290 GLU A C 1
ATOM 2346 O O . GLU A 1 290 ? 20.387 0.363 -43.361 1.00 94.88 290 GLU A O 1
ATOM 2351 N N . GLU A 1 291 ? 20.307 -0.586 -41.318 1.00 94.88 291 GLU A N 1
ATOM 2352 C CA . GLU A 1 291 ? 21.373 -1.575 -41.544 1.00 94.88 291 GLU A CA 1
ATOM 2353 C C . GLU A 1 291 ? 20.982 -2.597 -42.629 1.00 94.88 291 GLU A C 1
ATOM 2355 O O . GLU A 1 291 ? 21.784 -2.873 -43.523 1.00 94.88 291 GLU A O 1
ATOM 2360 N N . GLU A 1 292 ? 19.741 -3.096 -42.623 1.00 93.31 292 GLU A N 1
ATOM 2361 C CA . GLU A 1 292 ? 19.221 -4.016 -43.647 1.00 93.31 292 GLU A CA 1
ATOM 2362 C C . GLU A 1 292 ? 19.208 -3.366 -45.039 1.00 93.31 292 GLU A C 1
ATOM 2364 O O . GLU A 1 292 ? 19.731 -3.932 -46.003 1.00 93.31 292 GLU A O 1
ATOM 2369 N N . VAL A 1 293 ? 18.713 -2.128 -45.141 1.00 95.56 293 VAL A N 1
ATOM 2370 C CA . VAL A 1 293 ? 18.729 -1.358 -46.395 1.00 95.56 293 VAL A CA 1
ATOM 2371 C C . VAL A 1 293 ? 20.162 -1.102 -46.875 1.00 95.56 293 VAL A C 1
ATOM 2373 O O . VAL A 1 293 ? 20.430 -1.115 -48.080 1.00 95.56 293 VAL A O 1
ATOM 2376 N N . GLU A 1 294 ? 21.110 -0.849 -45.971 1.00 94.81 294 GLU A N 1
ATOM 2377 C CA . GLU A 1 294 ? 22.517 -0.673 -46.337 1.00 94.81 294 GLU A CA 1
ATOM 2378 C C . GLU A 1 294 ? 23.145 -1.982 -46.837 1.00 94.81 294 GLU A C 1
ATOM 2380 O O . GLU A 1 294 ? 23.897 -1.974 -47.818 1.00 94.81 294 GLU A O 1
ATOM 2385 N N . GLU A 1 295 ? 22.820 -3.119 -46.221 1.00 93.75 295 GLU A N 1
ATOM 2386 C CA . GLU A 1 295 ? 23.235 -4.432 -46.710 1.00 93.75 295 GLU A CA 1
ATOM 2387 C C . GLU A 1 295 ? 22.658 -4.746 -48.093 1.00 93.75 295 GLU A C 1
ATOM 2389 O O . GLU A 1 295 ? 23.388 -5.236 -48.958 1.00 93.75 295 GLU A O 1
ATOM 2394 N N . GLU A 1 296 ? 21.384 -4.438 -48.339 1.00 93.69 296 GLU A N 1
ATOM 2395 C CA . GLU A 1 296 ? 20.762 -4.585 -49.658 1.00 93.69 296 GLU A CA 1
ATOM 2396 C C . GLU A 1 296 ? 21.422 -3.684 -50.704 1.00 93.69 296 GLU A C 1
ATOM 2398 O O . GLU A 1 296 ? 21.734 -4.137 -51.809 1.00 93.69 296 GLU A O 1
ATOM 2403 N N . LYS A 1 297 ? 21.732 -2.429 -50.357 1.00 94.31 297 LYS A N 1
ATOM 2404 C CA . LYS A 1 297 ? 22.499 -1.523 -51.229 1.00 94.31 297 LYS A CA 1
ATOM 2405 C C . LYS A 1 297 ? 23.884 -2.082 -51.541 1.00 94.31 297 LYS A C 1
ATOM 2407 O O . LYS A 1 297 ? 24.289 -2.107 -52.698 1.00 94.31 297 LYS A O 1
ATOM 2412 N N . LYS A 1 298 ? 24.593 -2.613 -50.541 1.00 95.56 298 LYS A N 1
ATOM 2413 C CA . LYS A 1 298 ? 25.902 -3.255 -50.744 1.00 95.56 298 LYS A CA 1
ATOM 2414 C C . LYS A 1 298 ? 25.794 -4.507 -51.615 1.00 95.56 298 LYS A C 1
ATOM 2416 O O . LYS A 1 298 ? 26.683 -4.754 -52.426 1.00 95.56 298 LYS A O 1
ATOM 2421 N N . LYS A 1 299 ? 24.741 -5.317 -51.461 1.00 95.38 299 LYS A N 1
ATOM 2422 C CA . LYS A 1 299 ? 24.494 -6.505 -52.301 1.00 95.38 299 LYS A CA 1
ATOM 2423 C C . LYS A 1 299 ? 24.207 -6.100 -53.744 1.00 95.38 299 LYS A C 1
ATOM 2425 O O . LYS A 1 299 ? 24.878 -6.588 -54.649 1.00 95.38 299 LYS A O 1
ATOM 2430 N N . THR A 1 300 ? 23.285 -5.163 -53.948 1.00 92.94 300 THR A N 1
ATOM 2431 C CA . THR A 1 300 ? 22.921 -4.659 -55.280 1.00 92.94 300 THR A CA 1
ATOM 2432 C C . THR A 1 300 ? 24.098 -3.978 -55.979 1.00 92.94 300 THR A C 1
ATOM 2434 O O . THR A 1 300 ? 24.310 -4.204 -57.169 1.00 92.94 300 THR A O 1
ATOM 2437 N N . GLU A 1 301 ? 24.927 -3.220 -55.257 1.00 92.19 301 GLU A N 1
ATOM 2438 C CA . GLU A 1 301 ? 26.148 -2.615 -55.800 1.00 92.19 301 GLU A CA 1
ATOM 2439 C C . GLU A 1 301 ? 27.200 -3.668 -56.177 1.00 92.19 301 GLU A C 1
ATOM 2441 O O . GLU A 1 301 ? 27.758 -3.610 -57.274 1.00 92.19 301 GLU A O 1
ATOM 2446 N N . LYS A 1 302 ? 27.424 -4.684 -55.330 1.00 94.50 302 LYS A N 1
ATOM 2447 C CA . LYS A 1 302 ? 28.318 -5.813 -55.647 1.00 94.50 302 LYS A CA 1
ATOM 2448 C C . LYS A 1 302 ? 27.848 -6.585 -56.880 1.00 94.50 302 LYS A C 1
ATOM 2450 O O . LYS A 1 302 ? 28.662 -6.911 -57.743 1.00 94.50 302 LYS A O 1
ATOM 2455 N N . GLU A 1 303 ? 26.551 -6.875 -56.980 1.00 93.00 303 GLU A N 1
ATOM 2456 C CA . GLU A 1 303 ? 25.960 -7.533 -58.150 1.00 93.00 303 GLU A CA 1
ATOM 2457 C C . GLU A 1 303 ? 26.103 -6.677 -59.408 1.00 93.00 303 GLU A C 1
ATOM 2459 O O . GLU A 1 303 ? 26.513 -7.177 -60.457 1.00 93.00 303 GLU A O 1
ATOM 2464 N N . TRP A 1 304 ? 25.823 -5.376 -59.308 1.00 93.44 304 TRP A N 1
ATOM 2465 C CA . TRP A 1 304 ? 26.020 -4.439 -60.408 1.00 93.44 304 TRP A CA 1
ATOM 2466 C C . TRP A 1 304 ? 27.482 -4.403 -60.858 1.00 93.44 304 TRP A C 1
ATOM 2468 O O . TRP A 1 304 ? 27.745 -4.496 -62.056 1.00 93.44 304 TRP A O 1
ATOM 2478 N N . GLN A 1 305 ? 28.434 -4.329 -59.925 1.00 90.81 305 GLN A N 1
ATOM 2479 C CA . GLN A 1 305 ? 29.862 -4.280 -60.231 1.00 90.81 305 GLN A CA 1
ATOM 2480 C C . GLN A 1 305 ? 30.347 -5.574 -60.888 1.00 90.81 305 GLN A C 1
ATOM 2482 O O . GLN A 1 305 ? 31.095 -5.522 -61.865 1.00 90.81 305 GLN A O 1
ATOM 2487 N N . LYS A 1 306 ? 29.875 -6.732 -60.413 1.00 93.75 306 LYS A N 1
ATOM 2488 C CA . LYS A 1 306 ? 30.137 -8.027 -61.049 1.00 93.75 306 LYS A CA 1
ATOM 2489 C C . LYS A 1 306 ? 29.608 -8.054 -62.485 1.00 93.75 306 LYS A C 1
ATOM 2491 O O . LYS A 1 306 ? 30.371 -8.329 -63.407 1.00 93.75 306 LYS A O 1
ATOM 2496 N N . ASN A 1 307 ? 28.347 -7.673 -62.692 1.00 91.25 307 ASN A N 1
ATOM 2497 C CA . ASN A 1 307 ? 27.734 -7.598 -64.024 1.00 91.25 307 ASN A CA 1
ATOM 2498 C C . ASN A 1 307 ? 28.459 -6.588 -64.942 1.00 91.25 307 ASN A C 1
ATOM 2500 O O . ASN A 1 307 ? 28.609 -6.801 -66.151 1.00 91.25 307 ASN A O 1
ATOM 2504 N N . PHE A 1 308 ? 28.928 -5.471 -64.383 1.00 90.62 308 PHE A N 1
ATOM 2505 C CA . PHE A 1 308 ? 29.716 -4.465 -65.089 1.00 90.62 308 PHE A CA 1
ATOM 2506 C C . PHE A 1 308 ? 31.065 -5.042 -65.543 1.00 90.62 308 PHE A C 1
ATOM 2508 O O . PHE A 1 308 ? 31.436 -4.874 -66.707 1.00 90.62 308 PHE A O 1
ATOM 2515 N N . GLU A 1 309 ? 31.787 -5.751 -64.676 1.00 89.31 309 GLU A N 1
ATOM 2516 C CA . GLU A 1 309 ? 33.087 -6.329 -65.030 1.00 89.31 309 GLU A CA 1
ATOM 2517 C C . GLU A 1 309 ? 32.952 -7.517 -65.993 1.00 89.31 309 GLU A C 1
ATOM 2519 O O . GLU A 1 309 ? 33.692 -7.597 -66.968 1.00 89.31 309 GLU A O 1
ATOM 2524 N N . GLU A 1 310 ? 31.952 -8.384 -65.825 1.00 88.44 310 GLU A N 1
ATOM 2525 C CA . GLU A 1 310 ? 31.680 -9.479 -66.770 1.00 88.44 310 GLU A CA 1
ATOM 2526 C C . GLU A 1 310 ? 31.325 -8.955 -68.174 1.00 88.44 310 GLU A C 1
ATOM 2528 O O . GLU A 1 310 ? 31.800 -9.469 -69.188 1.00 88.44 310 GLU A O 1
ATOM 2533 N N . SER A 1 311 ? 30.564 -7.859 -68.261 1.00 88.56 311 SER A N 1
ATOM 2534 C CA . SER A 1 311 ? 30.262 -7.197 -69.540 1.00 88.56 311 SER A CA 1
ATOM 2535 C C . SER A 1 311 ? 31.425 -6.366 -70.102 1.00 88.56 311 SER A C 1
ATOM 2537 O O . SER A 1 311 ? 31.304 -5.791 -71.188 1.00 88.56 311 SER A O 1
ATOM 2539 N N . ARG A 1 312 ? 32.569 -6.274 -69.410 1.00 88.12 312 ARG A N 1
ATOM 2540 C CA . ARG A 1 312 ? 33.729 -5.479 -69.843 1.00 88.12 312 ARG A CA 1
ATOM 2541 C C . ARG A 1 312 ? 34.287 -5.940 -71.180 1.00 88.12 312 ARG A C 1
ATOM 2543 O O . ARG A 1 312 ? 34.503 -5.090 -72.035 1.00 88.12 312 ARG A O 1
ATOM 2550 N N . ALA A 1 313 ? 34.498 -7.242 -71.379 1.00 83.56 313 ALA A N 1
ATOM 2551 C CA . ALA A 1 313 ? 35.045 -7.768 -72.633 1.00 83.56 313 ALA A CA 1
ATOM 2552 C C . ALA A 1 313 ? 34.149 -7.392 -73.825 1.00 83.56 313 ALA A C 1
ATOM 2554 O O . ALA A 1 313 ? 34.611 -6.755 -74.768 1.00 83.56 313 ALA A O 1
ATOM 2555 N N . GLY A 1 314 ? 32.838 -7.635 -73.712 1.00 84.56 314 GLY A N 1
ATOM 2556 C CA . GLY A 1 314 ? 31.868 -7.264 -74.747 1.00 84.56 314 GLY A CA 1
ATOM 2557 C C . GLY A 1 314 ? 31.777 -5.753 -74.997 1.00 84.56 314 GLY A C 1
ATOM 2558 O O . GLY A 1 314 ? 31.621 -5.321 -76.142 1.00 84.56 314 GLY A O 1
ATOM 2559 N N . ARG A 1 315 ? 31.925 -4.920 -73.955 1.00 88.06 315 ARG A N 1
ATOM 2560 C CA . ARG A 1 315 ? 31.980 -3.453 -74.102 1.00 88.06 315 ARG A CA 1
ATOM 2561 C C . ARG A 1 315 ? 33.276 -2.976 -74.750 1.00 88.06 315 ARG A C 1
ATOM 2563 O O . ARG A 1 315 ? 33.222 -2.102 -75.612 1.00 88.06 315 ARG A O 1
ATOM 2570 N N . VAL A 1 316 ? 34.419 -3.554 -74.383 1.00 83.88 316 VAL A N 1
ATOM 2571 C CA . VAL A 1 316 ? 35.722 -3.272 -75.002 1.00 83.88 316 VAL A CA 1
ATOM 2572 C C . VAL A 1 316 ? 35.708 -3.674 -76.474 1.00 83.88 316 VAL A C 1
ATOM 2574 O O . VAL A 1 316 ? 36.152 -2.891 -77.310 1.00 83.88 316 VAL A O 1
ATOM 2577 N N . ASP A 1 317 ? 35.149 -4.834 -76.814 1.00 80.19 317 ASP A N 1
ATOM 2578 C CA . ASP A 1 317 ? 35.027 -5.292 -78.199 1.00 80.19 317 ASP A CA 1
ATOM 2579 C C . ASP A 1 317 ? 34.059 -4.418 -79.007 1.00 80.19 317 ASP A C 1
ATOM 2581 O O . ASP A 1 317 ? 34.377 -4.016 -80.129 1.00 80.19 317 ASP A O 1
ATOM 2585 N N . SER A 1 318 ? 32.926 -4.017 -78.420 1.00 83.00 318 SER A N 1
ATOM 2586 C CA . SER A 1 318 ? 32.007 -3.042 -79.030 1.00 83.00 318 SER A CA 1
ATOM 2587 C C . SER A 1 318 ? 32.690 -1.692 -79.278 1.00 83.00 318 SER A C 1
ATOM 2589 O O . SER A 1 318 ? 32.526 -1.103 -80.346 1.00 83.00 318 SER A O 1
ATOM 2591 N N . TRP A 1 319 ? 33.509 -1.214 -78.335 1.00 79.62 319 TRP A N 1
ATOM 2592 C CA . TRP A 1 319 ? 34.267 0.029 -78.483 1.00 79.62 319 TRP A CA 1
ATOM 2593 C C . TRP A 1 319 ? 35.390 -0.085 -79.522 1.00 79.62 319 TRP A C 1
ATOM 2595 O O . TRP A 1 319 ? 35.570 0.819 -80.338 1.00 79.62 319 TRP A O 1
ATOM 2605 N N . ARG A 1 320 ? 36.110 -1.213 -79.562 1.00 78.94 320 ARG A N 1
ATOM 2606 C CA . ARG A 1 320 ? 37.102 -1.513 -80.608 1.00 78.94 320 ARG A CA 1
ATOM 2607 C C . ARG A 1 320 ? 36.451 -1.546 -81.989 1.00 78.94 320 ARG A C 1
ATOM 2609 O O . ARG A 1 320 ? 36.993 -0.957 -82.919 1.00 78.94 320 ARG A O 1
ATOM 2616 N N . THR A 1 321 ? 35.272 -2.153 -82.112 1.00 74.94 321 THR A N 1
ATOM 2617 C CA . THR A 1 321 ? 34.491 -2.216 -83.362 1.00 74.94 321 THR A CA 1
ATOM 2618 C C . THR A 1 321 ? 33.995 -0.831 -83.788 1.00 74.94 321 THR A C 1
ATOM 2620 O O . THR A 1 321 ? 34.062 -0.481 -84.962 1.00 74.94 321 THR A O 1
ATOM 2623 N N . PHE A 1 322 ? 33.563 0.001 -82.834 1.00 78.56 322 PHE A N 1
ATOM 2624 C CA . PHE A 1 322 ? 33.199 1.397 -83.090 1.00 78.56 322 PHE A CA 1
ATOM 2625 C C . PHE A 1 322 ? 34.400 2.231 -83.571 1.00 78.56 322 PHE A C 1
ATOM 2627 O O . PHE A 1 322 ? 34.289 2.972 -84.544 1.00 78.56 322 PHE A O 1
ATOM 2634 N N . LYS A 1 323 ? 35.569 2.079 -82.932 1.00 75.69 323 LYS A N 1
ATOM 2635 C CA . LYS A 1 323 ? 36.794 2.829 -83.262 1.00 75.69 323 LYS A CA 1
ATOM 2636 C C . LYS A 1 323 ? 37.422 2.409 -84.596 1.00 75.69 323 LYS A C 1
ATOM 2638 O O . LYS A 1 323 ? 38.033 3.233 -85.267 1.00 75.69 323 LYS A O 1
ATOM 2643 N N . THR A 1 324 ? 37.289 1.140 -84.976 1.00 71.75 324 THR A N 1
ATOM 2644 C CA . THR A 1 324 ? 37.858 0.569 -86.214 1.00 71.75 324 THR A CA 1
ATOM 2645 C C . THR A 1 324 ? 36.961 0.733 -87.442 1.00 71.75 324 THR A C 1
ATOM 2647 O O . THR A 1 324 ? 37.296 0.207 -88.500 1.00 71.75 324 THR A O 1
ATOM 2650 N N . GLY A 1 325 ? 35.830 1.436 -87.323 1.00 57.22 325 GLY A N 1
ATOM 2651 C CA . GLY A 1 325 ? 34.749 1.410 -88.306 1.00 57.22 325 GLY A CA 1
ATOM 2652 C C . GLY A 1 325 ? 35.194 1.482 -89.772 1.00 57.22 325 GLY A C 1
ATOM 2653 O O . GLY A 1 325 ? 35.728 2.494 -90.220 1.00 57.22 325 GLY A O 1
ATOM 2654 N N . ASN A 1 326 ? 34.863 0.440 -90.546 1.00 41.12 326 ASN A N 1
ATOM 2655 C CA . ASN A 1 326 ? 34.693 0.563 -91.990 1.00 41.12 326 ASN A CA 1
ATOM 2656 C C . ASN A 1 326 ? 33.193 0.622 -92.322 1.00 41.12 326 ASN A C 1
ATOM 2658 O O . ASN A 1 326 ? 32.389 -0.170 -91.828 1.00 41.12 326 ASN A O 1
ATOM 2662 N N . LYS A 1 327 ? 32.823 1.600 -93.153 1.00 55.53 327 LYS A N 1
ATOM 2663 C CA . LYS A 1 327 ? 31.459 1.910 -93.602 1.00 55.53 327 LYS A CA 1
ATOM 2664 C C . LYS A 1 327 ? 30.787 0.697 -94.259 1.00 55.53 327 LYS A C 1
ATOM 2666 O O . LYS A 1 327 ? 31.234 0.265 -95.318 1.00 55.53 327 LYS A O 1
ATOM 2671 N N . LYS A 1 328 ? 29.630 0.268 -93.739 1.00 44.50 328 LYS A N 1
ATOM 2672 C CA . LYS A 1 328 ? 28.452 -0.113 -94.548 1.00 44.50 328 LYS A CA 1
ATOM 2673 C C . LYS A 1 328 ? 27.190 -0.216 -93.683 1.00 44.50 328 LYS A C 1
ATOM 2675 O O . LYS A 1 328 ? 27.136 -0.940 -92.698 1.00 44.50 328 LYS A O 1
ATOM 2680 N N . SER A 1 329 ? 26.185 0.552 -94.094 1.00 54.12 329 SER A N 1
ATOM 2681 C CA . SER A 1 329 ? 24.810 0.566 -93.592 1.00 54.12 329 SER A CA 1
ATOM 2682 C C . SER A 1 329 ? 24.189 -0.837 -93.547 1.00 54.12 329 SER A C 1
ATOM 2684 O O . SER A 1 329 ? 24.305 -1.584 -94.520 1.00 54.12 329 SER A O 1
ATOM 2686 N N . LYS A 1 330 ? 23.477 -1.149 -92.452 1.00 43.41 330 LYS A N 1
ATOM 2687 C CA . LYS A 1 330 ? 22.175 -1.840 -92.471 1.00 43.41 330 LYS A CA 1
ATOM 2688 C C . LYS A 1 330 ? 21.467 -1.705 -91.116 1.00 43.41 330 LYS A C 1
ATOM 2690 O O . LYS A 1 330 ? 22.052 -1.965 -90.071 1.00 43.41 330 LYS A O 1
ATOM 2695 N N . ASN A 1 331 ? 20.199 -1.297 -91.179 1.00 49.09 331 ASN A N 1
ATOM 2696 C CA . ASN A 1 331 ? 19.198 -1.280 -90.109 1.00 49.09 331 ASN A CA 1
ATOM 2697 C C . ASN A 1 331 ? 19.427 -2.324 -89.001 1.00 49.09 331 ASN A C 1
ATOM 2699 O O . ASN A 1 331 ? 19.262 -3.520 -89.248 1.00 49.09 331 ASN A O 1
ATOM 2703 N N . LYS A 1 332 ? 19.657 -1.877 -87.760 1.00 44.50 332 LYS A N 1
ATOM 2704 C CA . LYS A 1 332 ? 19.259 -2.641 -86.570 1.00 44.50 332 LYS A CA 1
ATOM 2705 C C . LYS A 1 332 ? 19.099 -1.726 -85.355 1.00 44.50 332 LYS A C 1
ATOM 2707 O O . LYS A 1 332 ? 20.064 -1.149 -84.881 1.00 44.50 332 LYS A O 1
ATOM 2712 N N . GLY A 1 333 ? 17.842 -1.599 -84.925 1.00 44.38 333 GLY A N 1
ATOM 2713 C CA . GLY A 1 333 ? 17.359 -1.169 -83.609 1.00 44.38 333 GLY A CA 1
ATOM 2714 C C . GLY A 1 333 ? 18.224 -0.204 -82.801 1.00 44.38 333 GLY A C 1
ATOM 2715 O O . GLY A 1 333 ? 19.160 -0.627 -82.134 1.00 44.38 333 GLY A O 1
ATOM 2716 N N . MET A 1 334 ? 17.795 1.062 -82.773 1.00 43.69 334 MET A N 1
ATOM 2717 C CA . MET A 1 334 ? 18.081 2.046 -81.725 1.00 43.69 334 MET A CA 1
ATOM 2718 C C . MET A 1 334 ? 18.268 1.354 -80.366 1.00 43.69 334 MET A C 1
ATOM 2720 O O . MET A 1 334 ? 17.330 0.725 -79.868 1.00 43.69 334 MET A O 1
ATOM 2724 N N . PHE A 1 335 ? 19.464 1.460 -79.783 1.00 50.94 335 PHE A N 1
ATOM 2725 C CA . PHE A 1 335 ? 19.746 0.975 -78.435 1.00 50.94 335 PHE A CA 1
ATOM 2726 C C . PHE A 1 335 ? 18.842 1.738 -77.462 1.00 50.94 335 PHE A C 1
ATOM 2728 O O . PHE A 1 335 ? 19.097 2.890 -77.118 1.00 50.94 335 PHE A O 1
ATOM 2735 N N . ARG A 1 336 ? 17.718 1.124 -77.089 1.00 57.12 336 ARG A N 1
ATOM 2736 C CA . ARG A 1 336 ? 16.842 1.638 -76.039 1.00 57.12 336 ARG A CA 1
ATOM 2737 C C . ARG A 1 336 ? 17.429 1.164 -74.711 1.00 57.12 336 ARG A C 1
ATOM 2739 O O . ARG A 1 336 ? 17.639 -0.043 -74.579 1.00 57.12 336 ARG A O 1
ATOM 2746 N N . PRO A 1 337 ? 17.697 2.061 -73.746 1.00 49.28 337 PRO A N 1
ATOM 2747 C CA . PRO A 1 337 ? 18.131 1.636 -72.424 1.00 49.28 337 PRO A CA 1
ATOM 2748 C C . PRO A 1 337 ? 17.103 0.649 -71.846 1.00 49.28 337 PRO A C 1
ATOM 2750 O O . PRO A 1 337 ? 15.906 0.780 -72.145 1.00 49.28 337 PRO A O 1
ATOM 2753 N N . PRO A 1 338 ? 17.533 -0.355 -71.059 1.00 53.22 338 PRO A N 1
ATOM 2754 C CA . PRO A 1 338 ? 16.609 -1.289 -70.433 1.00 53.22 338 PRO A CA 1
ATOM 2755 C C . PRO A 1 338 ? 15.578 -0.485 -69.643 1.00 53.22 338 PRO A C 1
ATOM 2757 O O . PRO A 1 338 ? 15.950 0.357 -68.825 1.00 53.22 338 PRO A O 1
ATOM 2760 N N . LYS A 1 339 ? 14.283 -0.694 -69.913 1.00 58.78 339 LYS A N 1
ATOM 2761 C CA . LYS A 1 339 ? 13.238 -0.046 -69.116 1.00 58.78 339 LYS A CA 1
ATOM 2762 C C . LYS A 1 339 ? 13.446 -0.464 -67.654 1.00 58.78 339 LYS A C 1
ATOM 2764 O O . LYS A 1 339 ? 13.607 -1.668 -67.426 1.00 58.78 339 LYS A O 1
ATOM 2769 N N . PRO A 1 340 ? 13.447 0.472 -66.688 1.00 49.78 340 PRO A N 1
ATOM 2770 C CA . PRO A 1 340 ? 13.543 0.110 -65.282 1.00 49.78 340 PRO A CA 1
ATOM 2771 C C . PRO A 1 340 ? 12.399 -0.857 -64.973 1.00 49.78 340 PRO A C 1
ATOM 2773 O O . PRO A 1 340 ? 11.236 -0.565 -65.264 1.00 49.78 340 PRO A O 1
ATOM 2776 N N . LYS A 1 341 ? 12.733 -2.055 -64.482 1.00 50.31 341 LYS A N 1
ATOM 2777 C CA . LYS A 1 341 ? 11.726 -3.018 -64.038 1.00 50.31 341 LYS A CA 1
ATOM 2778 C C . LYS A 1 341 ? 11.066 -2.410 -62.803 1.00 50.31 341 LYS A C 1
ATOM 2780 O O . LYS A 1 341 ? 11.687 -2.345 -61.753 1.00 50.31 341 LYS A O 1
ATOM 2785 N N . LEU A 1 342 ? 9.838 -1.923 -62.956 1.00 52.16 342 LEU A N 1
ATOM 2786 C CA . LEU A 1 342 ? 8.980 -1.590 -61.825 1.00 52.16 342 LEU A CA 1
ATOM 2787 C C . LEU A 1 342 ? 8.673 -2.898 -61.087 1.00 52.16 342 LEU A C 1
ATOM 2789 O O . LEU A 1 342 ? 8.076 -3.804 -61.676 1.00 52.16 342 LEU A O 1
ATOM 2793 N N . GLU A 1 343 ? 9.123 -3.009 -59.838 1.00 46.31 343 GLU A N 1
ATOM 2794 C CA . GLU A 1 343 ? 8.693 -4.066 -58.923 1.00 46.31 343 GLU A CA 1
ATOM 2795 C C . GLU A 1 343 ? 7.166 -4.068 -58.828 1.00 46.31 343 GLU A C 1
ATOM 2797 O O . GLU A 1 343 ? 6.525 -3.024 -58.669 1.00 46.31 343 GLU A O 1
ATOM 2802 N N . LYS A 1 344 ? 6.574 -5.254 -58.985 1.00 50.38 344 LYS A N 1
ATOM 2803 C CA . LYS A 1 344 ? 5.142 -5.448 -58.770 1.00 50.38 344 LYS A CA 1
ATOM 2804 C C . LYS A 1 344 ? 4.891 -5.409 -57.263 1.00 50.38 344 LYS A C 1
ATOM 2806 O O . LYS A 1 344 ? 5.410 -6.263 -56.553 1.00 50.38 344 LYS A O 1
ATOM 2811 N N . ARG A 1 345 ? 4.132 -4.397 -56.836 1.00 41.28 345 ARG A N 1
ATOM 2812 C CA . ARG A 1 345 ? 3.507 -4.308 -55.511 1.00 41.28 345 ARG A CA 1
ATOM 2813 C C . ARG A 1 345 ? 2.567 -5.473 -55.246 1.00 41.28 345 ARG A C 1
ATOM 2815 O O . ARG A 1 345 ? 1.931 -5.929 -56.227 1.00 41.28 345 ARG A O 1
#